Protein 5HY3 (pdb70)

Foldseek 3Di:
DKDKDDDDDACPVPRVVVLVVLCVLPWDKDWDDDDDDCAPTWMWIGDPVGKTWIWDSVIMIMMDDCQVVVSSVLVVLVVPDQVVCQVVVCVVNVDHDDSVVCVVVVCVLQVQCSPPDDVSLSSLLSVLCVVVVDPDDDFASVVSLVSLLVSLLVLLCVLVCVQDPDSPRDDDVQQWADDPPFIFGDPVCCVRQVDVNRVLNRVSVRLSVVVVCVPPPDDPPDDDPHHADDVSSVCNSSVSSCSSSVSVVVVD/DAKKKKKKAAPVRDIDIDIDGDDPVCVQVVQVVVCVVRQIWMFMDGPRHTDYIDGRD

Structure (mmCIF, N/CA/C/O backbone):
data_5HY3
#
_entry.id   5HY3
#
_cell.length_a   112.431
_cell.length_b   112.431
_cell.length_c   95.083
_cell.angle_alpha   90.00
_cell.angle_beta   90.00
_cell.angle_gamma   90.00
#
_symmetry.space_group_name_H-M   'P 41 21 2'
#
loop_
_entity.id
_entity.type
_entity.pdbx_description
1 polymer 'mRNA endoribonuclease LsoA'
2 polymer 'Antitoxin Dmd'
#
loop_
_atom_site.group_PDB
_atom_site.id
_atom_site.type_symbol
_atom_site.label_atom_id
_atom_site.label_alt_id
_atom_site.label_comp_id
_atom_site.label_asym_id
_atom_site.label_entity_id
_atom_site.label_seq_id
_atom_site.pdbx_PDB_ins_code
_atom_site.Cartn_x
_atom_site.Cartn_y
_atom_site.Cartn_z
_atom_site.occupancy
_atom_site.B_iso_or_equiv
_atom_site.auth_seq_id
_atom_site.auth_comp_id
_atom_site.auth_asym_id
_atom_site.auth_atom_id
_atom_site.pdbx_PDB_model_num
ATOM 1 N N . LYS A 1 90 ? 4.880 21.403 -19.209 1.00 94.90 90 LYS A N 1
ATOM 2 C CA . LYS A 1 90 ? 4.883 21.273 -17.761 1.00 97.36 90 LYS A CA 1
ATOM 3 C C . LYS A 1 90 ? 3.858 20.274 -17.300 1.00 98.56 90 LYS A C 1
ATOM 4 O O . LYS A 1 90 ? 2.841 20.090 -17.924 1.00 102.28 90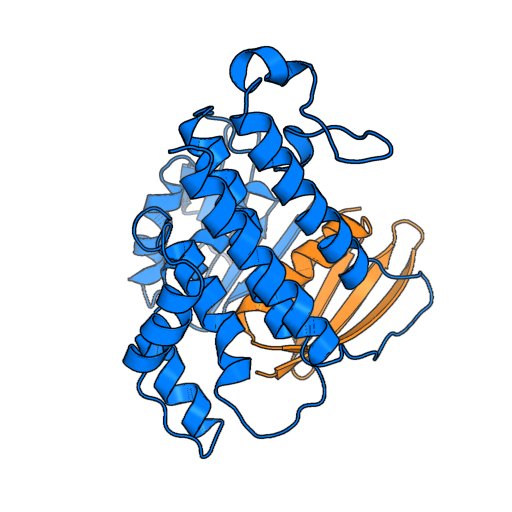 LYS A O 1
ATOM 10 N N . ASN A 1 91 ? 4.136 19.647 -16.174 1.00 92.07 91 ASN A N 1
ATOM 11 C CA . ASN A 1 91 ? 3.334 18.570 -15.658 1.00 88.05 91 ASN A CA 1
ATOM 12 C C . ASN A 1 91 ? 3.155 18.718 -14.170 1.00 87.20 91 ASN A C 1
ATOM 13 O O . ASN A 1 91 ? 3.842 19.488 -13.544 1.00 83.50 91 ASN A O 1
ATOM 18 N N . PHE A 1 92 ? 2.227 17.971 -13.599 1.00 80.77 92 PHE A N 1
ATOM 19 C CA . PHE A 1 92 ? 2.058 17.979 -12.172 1.00 73.21 92 PHE A CA 1
ATOM 20 C C . PHE A 1 92 ? 1.327 16.744 -11.691 1.00 74.32 92 PHE A C 1
ATOM 21 O O . PHE A 1 92 ? 0.718 16.059 -12.461 1.00 77.39 92 PHE A O 1
ATOM 29 N N . GLU A 1 93 ? 1.426 16.447 -10.416 1.00 74.73 93 GLU A N 1
ATOM 30 C CA . GLU A 1 93 ? 0.656 15.385 -9.834 1.00 76.77 93 GLU A CA 1
ATOM 31 C C . GLU A 1 93 ? 0.311 15.863 -8.475 1.00 77.06 93 GLU A C 1
ATOM 32 O O . GLU A 1 93 ? 1.144 16.420 -7.814 1.00 73.82 93 GLU A O 1
ATOM 38 N N . TYR A 1 94 ? -0.924 15.688 -8.068 1.00 82.93 94 TYR A N 1
ATOM 39 C CA . TYR A 1 94 ? -1.294 16.050 -6.736 1.00 85.36 94 TYR A CA 1
ATOM 40 C C . TYR A 1 94 ? -2.082 14.936 -6.114 1.00 87.96 94 TYR A C 1
ATOM 41 O O . TYR A 1 94 ? -3.078 14.541 -6.671 1.00 88.58 94 TYR A O 1
ATOM 50 N N . THR A 1 95 ? -1.663 14.419 -4.972 1.00 87.13 95 THR A N 1
ATOM 51 C CA . THR A 1 95 ? -2.391 13.307 -4.388 1.00 89.10 95 THR A CA 1
ATOM 52 C C . THR A 1 95 ? -3.128 13.741 -3.149 1.00 97.39 95 THR A C 1
ATOM 53 O O . THR A 1 95 ? -2.519 14.136 -2.174 1.00 102.22 95 THR A O 1
ATOM 57 N N . ILE A 1 96 ? -4.442 13.639 -3.190 1.00 101.03 96 ILE A N 1
ATOM 58 C CA . ILE A 1 96 ? -5.270 14.130 -2.121 1.00 101.03 96 ILE A CA 1
ATOM 59 C C . ILE A 1 96 ? -5.841 12.988 -1.337 1.00 101.03 96 ILE A C 1
ATOM 60 O O . ILE A 1 96 ? -6.487 12.104 -1.879 1.00 101.03 96 ILE A O 1
ATOM 65 N N . PRO A 1 97 ? -5.525 12.979 -0.058 1.00 109.48 97 PRO A N 1
ATOM 66 C CA . PRO A 1 97 ? -6.022 11.997 0.897 1.00 109.48 97 PRO A CA 1
ATOM 67 C C . PRO A 1 97 ? -7.465 12.260 1.222 1.00 109.48 97 PRO A C 1
ATOM 68 O O . PRO A 1 97 ? -7.860 13.409 1.235 1.00 109.48 97 PRO A O 1
ATOM 72 N N . LYS A 1 98 ? -8.279 11.250 1.461 1.00 115.72 98 LYS A N 1
ATOM 73 C CA . LYS A 1 98 ? -9.689 11.529 1.700 1.00 115.72 98 LYS A CA 1
ATOM 74 C C . LYS A 1 98 ? -10.302 12.143 0.453 1.00 115.72 98 LYS A C 1
ATOM 75 O O . LYS A 1 98 ? -9.904 11.785 -0.639 1.00 115.72 98 LYS A O 1
ATOM 81 N N . PHE A 1 99 ? -11.279 13.033 0.626 1.00 122.29 99 PHE A N 1
ATOM 82 C CA . PHE A 1 99 ? -11.905 13.830 -0.454 1.00 122.29 99 PHE A CA 1
ATOM 83 C C . PHE A 1 99 ? -13.254 13.367 -1.027 1.00 122.29 99 PHE A C 1
ATOM 84 O O . PHE A 1 99 ? -13.431 12.229 -1.446 1.00 122.29 99 PHE A O 1
ATOM 92 N N . SER A 1 100 ? -14.191 14.304 -1.070 1.00 126.48 100 SER A N 1
ATOM 93 C CA . SER A 1 100 ? -15.451 14.151 -1.772 1.00 126.48 100 SER A CA 1
ATOM 94 C C . SER A 1 100 ? -16.368 13.201 -1.093 1.00 126.48 100 SER A C 1
ATOM 95 O O . SER A 1 100 ? -17.494 13.527 -0.762 1.00 126.48 100 SER A O 1
ATOM 98 N N . ASP A 1 101 ? -15.903 11.965 -0.994 1.00 137.38 101 ASP A N 1
ATOM 99 C CA . ASP A 1 101 ? -16.729 10.857 -0.534 1.00 137.38 101 ASP A CA 1
ATOM 100 C C . ASP A 1 101 ? -17.907 10.844 -1.492 1.00 137.38 101 ASP A C 1
ATOM 101 O O . ASP A 1 101 ? -19.018 10.428 -1.169 1.00 137.38 101 ASP A O 1
ATOM 106 N N . ASP A 1 102 ? -17.584 11.326 -2.687 1.00 135.75 102 ASP A N 1
ATOM 107 C CA . ASP A 1 102 ? -18.506 11.665 -3.738 1.00 135.75 102 ASP A CA 1
ATOM 108 C C . ASP A 1 102 ? -18.947 13.102 -3.693 1.00 135.75 102 ASP A C 1
ATOM 109 O O . ASP A 1 102 ? -18.943 13.776 -4.716 1.00 135.75 102 ASP A O 1
ATOM 114 N N . ASP A 1 103 ? -19.369 13.575 -2.539 1.00 123.63 103 ASP A N 1
ATOM 115 C CA . ASP A 1 103 ? -20.066 14.832 -2.537 1.00 123.63 103 ASP A CA 1
ATOM 116 C C . ASP A 1 103 ? -19.122 15.868 -3.068 1.00 123.63 103 ASP A C 1
ATOM 117 O O . ASP A 1 103 ? -19.455 16.640 -3.949 1.00 123.63 103 ASP A O 1
ATOM 122 N N . ARG A 1 104 ? -17.926 15.883 -2.522 1.00 115.82 104 ARG A N 1
ATOM 123 C CA . ARG A 1 104 ? -16.976 16.878 -2.928 1.00 115.82 104 ARG A CA 1
ATOM 124 C C . ARG A 1 104 ? -16.605 16.726 -4.390 1.00 115.82 104 ARG A C 1
ATOM 125 O O . ARG A 1 104 ? -16.496 17.702 -5.113 1.00 115.82 104 ARG A O 1
ATOM 133 N N . ALA A 1 105 ? -16.418 15.493 -4.826 1.00 106.68 105 ALA A N 1
ATOM 134 C CA . ALA A 1 105 ? -15.977 15.261 -6.182 1.00 106.68 105 ALA A CA 1
ATOM 135 C C . ALA A 1 105 ? -16.945 15.748 -7.244 1.00 106.68 105 ALA A C 1
ATOM 136 O O . ALA A 1 105 ? -16.526 16.342 -8.225 1.00 106.68 105 ALA A O 1
ATOM 138 N N . ASN A 1 106 ? -18.175 15.283 -7.178 1.00 112.46 106 ASN A N 1
ATOM 139 C CA . ASN A 1 106 ? -19.164 15.728 -8.144 1.00 112.46 106 ASN A CA 1
ATOM 140 C C . ASN A 1 106 ? -19.390 17.204 -7.918 1.00 112.46 106 ASN A C 1
ATOM 141 O O . ASN A 1 106 ? -19.615 17.987 -8.831 1.00 112.46 106 ASN A O 1
ATOM 146 N N . LEU A 1 107 ? -19.253 17.547 -6.655 1.00 104.78 107 LEU A N 1
ATOM 147 C CA . LEU A 1 107 ? -19.405 18.888 -6.174 1.00 104.78 107 LEU A CA 1
ATOM 148 C C . LEU A 1 107 ? -18.359 19.691 -6.895 1.00 104.78 107 LEU A C 1
ATOM 149 O O . LEU A 1 107 ? -18.602 20.770 -7.402 1.00 104.78 107 LEU A O 1
ATOM 154 N N . PHE A 1 108 ? -17.173 19.130 -6.877 1.00 98.50 108 PHE A N 1
ATOM 155 C CA . PHE A 1 108 ? -15.991 19.749 -7.389 1.00 98.50 108 PHE A CA 1
ATOM 156 C C . PHE A 1 108 ? -16.148 19.978 -8.862 1.00 98.50 108 PHE A C 1
ATOM 157 O O . PHE A 1 108 ? -15.815 21.017 -9.390 1.00 98.50 108 PHE A O 1
ATOM 165 N N . GLU A 1 109 ? -16.662 18.981 -9.542 1.00 109.73 109 GLU A N 1
ATOM 166 C CA . GLU A 1 109 ? -16.668 18.986 -10.988 1.00 109.73 109 GLU A CA 1
ATOM 167 C C . GLU A 1 109 ? -17.442 20.129 -11.593 1.00 109.73 109 GLU A C 1
ATOM 168 O O . GLU A 1 109 ? -17.062 20.618 -12.639 1.00 109.73 109 GLU A O 1
ATOM 174 N N . PHE A 1 110 ? -18.497 20.608 -10.953 1.00 114.72 110 PHE A N 1
ATOM 175 C CA . PHE A 1 110 ? -19.312 21.598 -11.633 1.00 114.72 110 PHE A CA 1
ATOM 176 C C . PHE A 1 110 ? -18.430 22.767 -11.951 1.00 114.72 110 PHE A C 1
ATOM 177 O O . PHE A 1 110 ? -18.459 23.315 -13.050 1.00 114.72 110 PHE A O 1
ATOM 185 N N . LEU A 1 111 ? -17.679 23.184 -10.945 1.00 107.89 111 LEU A N 1
ATOM 186 C CA . LEU A 1 111 ? -16.997 24.451 -10.997 1.00 107.89 111 LEU A CA 1
ATOM 187 C C . LEU A 1 111 ? -16.094 24.359 -12.173 1.00 107.89 111 LEU A C 1
ATOM 188 O O . LEU A 1 111 ? -16.021 25.261 -12.984 1.00 107.89 111 LEU A O 1
ATOM 193 N N . SER A 1 112 ? -15.449 23.221 -12.280 1.00 108.99 112 SER A N 1
ATOM 194 C CA . SER A 1 112 ? -14.595 22.985 -13.406 1.00 108.99 112 SER A CA 1
ATOM 195 C C . SER A 1 112 ? -15.461 23.001 -14.647 1.00 108.99 112 SER A C 1
ATOM 196 O O . SER A 1 112 ? -14.962 23.130 -15.749 1.00 108.99 112 SER A O 1
ATOM 199 N N . GLU A 1 113 ? -16.757 22.966 -14.387 1.00 118.64 113 GLU A N 1
ATOM 200 C CA . GLU A 1 113 ? -17.721 22.844 -15.437 1.00 118.64 113 GLU A CA 1
ATOM 201 C C . GLU A 1 113 ? -17.470 24.061 -16.271 1.00 118.64 113 GLU A C 1
ATOM 202 O O . GLU A 1 113 ? -17.397 23.967 -17.480 1.00 118.64 113 GLU A O 1
ATOM 208 N N . GLU A 1 114 ? -17.321 25.201 -15.614 1.00 121.05 114 GLU A N 1
ATOM 209 C CA . GLU A 1 114 ? -17.031 26.418 -16.336 1.00 121.05 114 GLU A CA 1
ATOM 210 C C . GLU A 1 114 ? -15.529 26.694 -16.338 1.00 121.05 114 GLU A C 1
ATOM 211 O O . GLU A 1 114 ? -14.992 27.179 -15.356 1.00 121.05 114 GLU A O 1
ATOM 217 N N . GLY A 1 115 ? -14.872 26.410 -17.450 1.00 124.13 115 GLY A N 1
ATOM 218 C CA . GLY A 1 115 ? -15.450 25.552 -18.452 1.00 118.88 115 GLY A CA 1
ATOM 219 C C . GLY A 1 115 ? -14.440 24.575 -19.001 1.00 115.45 115 GLY A C 1
ATOM 220 O O . GLY A 1 115 ? -13.567 24.952 -19.765 1.00 113.72 115 GLY A O 1
ATOM 221 N N . ILE A 1 116 ? -14.533 23.325 -18.588 1.00 115.90 116 ILE A N 1
ATOM 222 C CA . ILE A 1 116 ? -13.686 22.307 -19.160 1.00 117.71 116 ILE A CA 1
ATOM 223 C C . ILE A 1 116 ? -14.487 21.050 -19.334 1.00 116.54 116 ILE A C 1
ATOM 224 O O . ILE A 1 116 ? -15.505 20.863 -18.709 1.00 113.46 116 ILE A O 1
ATOM 229 N N . THR A 1 117 ? -13.972 20.168 -20.164 1.00 105.38 117 THR A N 1
ATOM 230 C CA . THR A 1 117 ? -14.684 18.991 -20.568 1.00 110.76 117 THR A CA 1
ATOM 231 C C . THR A 1 117 ? -14.112 17.831 -19.814 1.00 101.16 117 THR A C 1
ATOM 232 O O . THR A 1 117 ? -12.917 17.629 -19.792 1.00 95.40 117 THR A O 1
ATOM 236 N N . ILE A 1 118 ? -14.985 17.082 -19.175 1.00 102.95 118 ILE A N 1
ATOM 237 C CA . ILE A 1 118 ? -14.592 15.945 -18.391 1.00 96.24 118 ILE A CA 1
ATOM 238 C C . ILE A 1 118 ? -15.312 14.758 -18.951 1.00 100.29 118 ILE A C 1
ATOM 239 O O . ILE A 1 118 ? -16.480 14.856 -19.252 1.00 109.68 118 ILE A O 1
ATOM 244 N N . THR A 1 119 ? -14.619 13.635 -19.086 1.00 107.25 119 THR A N 1
ATOM 245 C CA . THR A 1 119 ? -15.225 12.413 -19.589 1.00 107.19 119 THR A CA 1
ATOM 246 C C . THR A 1 119 ? -14.628 11.202 -18.905 1.00 106.54 119 THR A C 1
ATOM 247 O O . THR A 1 119 ? -13.469 11.210 -18.575 1.00 105.02 119 THR A O 1
ATOM 251 N N . GLU A 1 120 ? -15.412 10.160 -18.697 1.00 111.95 120 GLU A N 1
ATOM 252 C CA . GLU A 1 120 ? -14.892 8.970 -18.058 1.00 111.19 120 GLU A CA 1
ATOM 253 C C . GLU A 1 120 ? -13.945 8.319 -19.015 1.00 111.31 120 GLU A C 1
ATOM 254 O O . GLU A 1 120 ? -14.053 8.507 -20.201 1.00 117.73 120 GLU A O 1
ATOM 260 N N . ASP A 1 121 ? -13.024 7.535 -18.494 1.00 106.42 121 ASP A N 1
ATOM 261 C CA . ASP A 1 121 ? -12.063 6.840 -19.316 1.00 112.34 121 ASP A CA 1
ATOM 262 C C . ASP A 1 121 ? -11.881 5.453 -18.752 1.00 118.20 121 ASP A C 1
ATOM 263 O O . ASP A 1 121 ? -12.285 5.186 -17.634 1.00 120.61 121 ASP A O 1
ATOM 268 N N . ASN A 1 122 ? -11.286 4.576 -19.547 1.00 110.81 122 ASN A N 1
ATOM 269 C CA . ASN A 1 122 ? -11.153 3.182 -19.177 1.00 118.68 122 ASN A CA 1
ATOM 270 C C . ASN A 1 122 ? -10.256 3.021 -17.973 1.00 116.09 122 ASN A C 1
ATOM 271 O O . ASN A 1 122 ? -9.173 3.571 -17.924 1.00 111.31 122 ASN A O 1
ATOM 276 N N . ASN A 1 123 ? -10.719 2.295 -16.970 1.00 123.85 123 ASN A N 1
ATOM 277 C CA . ASN A 1 123 ? -9.927 2.075 -15.772 1.00 124.18 123 ASN A CA 1
ATOM 278 C C . ASN A 1 123 ? -9.308 0.724 -15.943 1.00 132.44 123 ASN A C 1
ATOM 279 O O . ASN A 1 123 ? -10.008 -0.246 -16.176 1.00 136.58 123 ASN A O 1
ATOM 284 N N . ASN A 1 124 ? -7.997 0.655 -15.806 1.00 130.61 124 ASN A N 1
ATOM 285 C CA . ASN A 1 124 ? -7.327 -0.615 -15.912 1.00 136.56 124 ASN A CA 1
ATOM 286 C C . ASN A 1 124 ? -7.160 -1.193 -14.519 1.00 137.33 124 ASN A C 1
ATOM 287 O O . ASN A 1 124 ? -8.142 -1.548 -13.880 1.00 141.54 124 ASN A O 1
ATOM 292 N N . ASP A 1 125 ? -5.927 -1.285 -14.057 1.00 137.10 125 ASP A N 1
ATOM 293 C CA . ASP A 1 125 ? -5.682 -1.948 -12.800 1.00 139.17 125 ASP A CA 1
ATOM 294 C C . ASP A 1 125 ? -6.473 -1.194 -11.737 1.00 136.18 125 ASP A C 1
ATOM 295 O O . ASP A 1 125 ? -6.584 0.025 -11.771 1.00 131.75 125 ASP A O 1
ATOM 300 N N . PRO A 1 126 ? -7.063 -1.924 -10.806 1.00 130.41 126 PRO A N 1
ATOM 301 C CA . PRO A 1 126 ? -8.289 -1.456 -10.197 1.00 126.86 126 PRO A CA 1
ATOM 302 C C . PRO A 1 126 ? -8.383 -1.456 -8.688 1.00 126.71 126 PRO A C 1
ATOM 303 O O . PRO A 1 126 ? -9.183 -2.152 -8.080 1.00 126.48 126 PRO A O 1
ATOM 307 N N . ASN A 1 127 ? -7.624 -0.554 -8.102 1.00 130.13 127 ASN A N 1
ATOM 308 C CA . ASN A 1 127 ? -7.972 0.041 -6.839 1.00 127.87 127 ASN A CA 1
ATOM 309 C C . ASN A 1 127 ? -8.766 1.318 -7.101 1.00 123.60 127 ASN A C 1
ATOM 310 O O . ASN A 1 127 ? -9.125 2.015 -6.161 1.00 123.72 127 ASN A O 1
ATOM 315 N N . CYS A 1 128 ? -9.014 1.597 -8.375 1.00 124.47 128 CYS A N 1
ATOM 316 C CA . CYS A 1 128 ? -9.610 2.849 -8.783 1.00 120.36 128 CYS A CA 1
ATOM 317 C C . CYS A 1 128 ? -11.001 2.668 -9.375 1.00 120.92 128 CYS A C 1
ATOM 318 O O . CYS A 1 128 ? -11.173 1.954 -10.344 1.00 123.71 128 CYS A O 1
ATOM 321 N N . LYS A 1 129 ? -11.991 3.305 -8.761 1.00 114.90 129 LYS A N 1
ATOM 322 C CA . LYS A 1 129 ? -13.359 3.268 -9.235 1.00 111.68 129 LYS A CA 1
ATOM 323 C C . LYS A 1 129 ? -13.508 3.925 -10.571 1.00 106.52 129 LYS A C 1
ATOM 324 O O . LYS A 1 129 ? -14.224 3.438 -11.426 1.00 110.18 129 LYS A O 1
ATOM 330 N N . HIS A 1 130 ? -12.877 5.070 -10.744 1.00 108.87 130 HIS A N 1
ATOM 331 C CA . HIS A 1 130 ? -13.053 5.801 -11.983 1.00 108.73 130 HIS A CA 1
ATOM 332 C C . HIS A 1 130 ? -11.807 6.487 -12.453 1.00 101.60 130 HIS A C 1
ATOM 333 O O . HIS A 1 130 ? -10.907 6.737 -11.692 1.00 98.89 130 HIS A O 1
ATOM 340 N N . GLN A 1 131 ? -11.772 6.761 -13.741 1.00 102.83 131 GLN A N 1
ATOM 341 C CA . GLN A 1 131 ? -10.680 7.460 -14.363 1.00 104.25 131 GLN A CA 1
ATOM 342 C C . GLN A 1 131 ? -11.325 8.470 -15.258 1.00 102.98 131 GLN A C 1
ATOM 343 O O . GLN A 1 131 ? -12.248 8.131 -15.969 1.00 105.29 131 GLN A O 1
ATOM 349 N N . TYR A 1 132 ? -10.856 9.705 -15.240 1.00 96.79 132 TYR A N 1
ATOM 350 C CA . TYR A 1 132 ? -11.490 10.742 -16.014 1.00 95.51 132 TYR A CA 1
ATOM 351 C C . TYR A 1 132 ? -10.465 11.490 -16.776 1.00 91.52 132 TYR A C 1
ATOM 352 O O . TYR A 1 132 ? -9.317 11.461 -16.430 1.00 86.25 132 TYR A O 1
ATOM 361 N N . ILE A 1 133 ? -10.896 12.174 -17.816 1.00 98.51 133 ILE A N 1
ATOM 362 C CA . ILE A 1 133 ? -10.015 13.019 -18.582 1.00 99.24 133 ILE A CA 1
ATOM 363 C C . ILE A 1 133 ? -10.595 14.409 -18.613 1.00 98.65 133 ILE A C 1
ATOM 364 O O . ILE A 1 133 ? -11.738 14.594 -18.950 1.00 95.21 133 ILE A O 1
ATOM 369 N N . MET A 1 134 ? -9.794 15.386 -18.246 1.00 99.52 134 MET A N 1
ATOM 370 C CA . MET A 1 134 ? -10.275 16.735 -18.109 1.00 102.67 134 MET A CA 1
ATOM 371 C C . MET A 1 134 ? -9.585 17.543 -19.173 1.00 102.33 134 MET A C 1
ATOM 372 O O . MET A 1 134 ? -8.384 17.477 -19.304 1.00 102.15 134 MET A O 1
ATOM 377 N N . THR A 1 135 ? -10.360 18.285 -19.948 1.00 102.17 135 THR A N 1
ATOM 378 C CA . THR A 1 135 ? -9.920 18.779 -21.227 1.00 109.78 135 THR A CA 1
ATOM 379 C C . THR A 1 135 ? -10.221 20.223 -21.467 1.00 117.59 135 THR A C 1
ATOM 380 O O . THR A 1 135 ? -11.021 20.829 -20.775 1.00 114.24 135 THR A O 1
ATOM 384 N N . THR A 1 136 ? -9.571 20.750 -22.481 1.00 111.46 136 THR A N 1
ATOM 385 C CA . THR A 1 136 ? -9.677 22.141 -22.782 1.00 116.73 136 THR A CA 1
ATOM 386 C C . THR A 1 136 ? -9.388 22.392 -24.223 1.00 122.52 136 THR A C 1
ATOM 387 O O . THR A 1 136 ? -8.880 21.548 -24.936 1.00 123.25 136 THR A O 1
ATOM 391 N N . SER A 1 137 ? -9.767 23.576 -24.643 1.00 130.56 137 SER A N 1
ATOM 392 C CA . SER A 1 137 ? -9.614 23.975 -26.004 1.00 134.68 137 SER A CA 1
ATOM 393 C C . SER A 1 137 ? -8.133 23.978 -26.299 1.00 136.60 137 SER A C 1
ATOM 394 O O . SER A 1 137 ? -7.692 23.540 -27.353 1.00 132.82 137 SER A O 1
ATOM 397 N N . ASN A 1 138 ? -7.350 24.456 -25.346 1.00 127.20 138 ASN A N 1
ATOM 398 C CA . ASN A 1 138 ? -5.918 24.565 -25.545 1.00 126.49 138 ASN A CA 1
ATOM 399 C C . ASN A 1 138 ? -5.259 23.228 -25.768 1.00 125.43 138 ASN A C 1
ATOM 400 O O . ASN A 1 138 ? -4.374 23.103 -26.598 1.00 127.99 138 ASN A O 1
ATOM 405 N N . GLY A 1 139 ? -5.685 22.232 -25.010 1.00 130.85 139 GLY A N 1
ATOM 406 C CA . GLY A 1 139 ? -5.081 20.922 -25.085 1.00 124.51 139 GLY A CA 1
ATOM 407 C C . GLY A 1 139 ? -4.624 20.412 -23.742 1.00 120.67 139 GLY A C 1
ATOM 408 O O . GLY A 1 139 ? -3.557 19.851 -23.640 1.00 125.62 139 GLY A O 1
ATOM 409 N N . ASP A 1 140 ? -5.422 20.623 -22.709 1.00 125.24 140 ASP A N 1
ATOM 410 C CA . ASP A 1 140 ? -5.144 20.079 -21.386 1.00 120.59 140 ASP A CA 1
ATOM 411 C C . ASP A 1 140 ? -5.551 18.643 -21.200 1.00 115.77 140 ASP A C 1
ATOM 412 O O . ASP A 1 140 ? -6.347 18.117 -21.947 1.00 118.63 140 ASP A O 1
ATOM 417 N N . ARG A 1 141 ? -4.977 18.010 -20.201 1.00 109.04 141 ARG A N 1
ATOM 418 C CA . ARG A 1 141 ? -5.315 16.653 -19.897 1.00 107.86 141 ARG A CA 1
ATOM 419 C C . ARG A 1 141 ? -5.188 16.481 -18.414 1.00 104.50 141 ARG A C 1
ATOM 420 O O . ARG A 1 141 ? -4.439 17.195 -17.793 1.00 103.78 141 ARG A O 1
ATOM 428 N N . VAL A 1 142 ? -5.866 15.489 -17.862 1.00 104.95 142 VAL A N 1
ATOM 429 C CA . VAL A 1 142 ? -5.750 15.222 -16.445 1.00 103.17 142 VAL A CA 1
ATOM 430 C C . VAL A 1 142 ? -6.144 13.813 -16.087 1.00 95.88 142 VAL A C 1
ATOM 431 O O . VAL A 1 142 ? -6.200 12.986 -16.958 1.00 102.38 142 VAL A O 1
ATOM 435 N N . ARG A 1 143 ? -6.420 13.547 -14.821 1.00 147.58 143 ARG A N 1
ATOM 436 C CA . ARG A 1 143 ? -6.596 12.172 -14.399 1.00 155.85 143 ARG A CA 1
ATOM 437 C C . ARG A 1 143 ? -7.417 11.918 -13.140 1.00 159.38 143 ARG A C 1
ATOM 438 O O . ARG A 1 143 ? -8.064 12.799 -12.638 1.00 153.07 143 ARG A O 1
ATOM 446 N N . ALA A 1 144 ? -7.329 10.704 -12.617 1.00 111.05 144 ALA A N 1
ATOM 447 C CA . ALA A 1 144 ? -8.037 10.325 -11.411 1.00 103.15 144 ALA A CA 1
ATOM 448 C C . ALA A 1 144 ? -7.620 8.922 -11.011 1.00 107.05 144 ALA A C 1
ATOM 449 O O . ALA A 1 144 ? -6.756 8.342 -11.653 1.00 101.55 144 ALA A O 1
ATOM 451 N N . LYS A 1 145 ? -8.111 8.387 -9.902 1.00 93.25 145 LYS A N 1
ATOM 452 C CA . LYS A 1 145 ? -9.080 9.005 -9.034 1.00 107.35 145 LYS A CA 1
ATOM 453 C C . LYS A 1 145 ? -9.056 8.198 -7.734 1.00 115.36 145 LYS A C 1
ATOM 454 O O . LYS A 1 145 ? -8.517 8.657 -6.739 1.00 110.99 145 LYS A O 1
ATOM 460 N N . ILE A 1 146 ? -9.610 6.992 -7.750 1.00 109.59 146 ILE A N 1
ATOM 461 C CA . ILE A 1 146 ? -9.469 6.044 -6.648 1.00 109.51 146 ILE A CA 1
ATOM 462 C C . ILE A 1 146 ? -10.474 6.220 -5.529 1.00 117.19 146 ILE A C 1
ATOM 463 O O . ILE A 1 146 ? -10.414 5.512 -4.527 1.00 121.84 146 ILE A O 1
ATOM 468 N N . SER A 1 151 ? -7.367 10.485 -1.287 1.00 99.39 151 SER A N 1
ATOM 469 C CA . SER A 1 151 ? -7.765 9.283 -1.997 1.00 109.08 151 SER A CA 1
ATOM 470 C C . SER A 1 151 ? -8.097 9.636 -3.423 1.00 108.84 151 SER A C 1
ATOM 471 O O . SER A 1 151 ? -9.030 9.097 -3.990 1.00 111.35 151 SER A O 1
ATOM 474 N N . ILE A 1 152 ? -7.380 10.597 -3.980 1.00 100.34 152 ILE A N 1
ATOM 475 C CA . ILE A 1 152 ? -7.572 10.949 -5.372 1.00 102.88 152 ILE A CA 1
ATOM 476 C C . ILE A 1 152 ? -6.305 11.531 -5.954 1.00 100.38 152 ILE A C 1
ATOM 477 O O . ILE A 1 152 ? -5.493 12.079 -5.241 1.00 98.88 152 ILE A O 1
ATOM 482 N N . GLN A 1 153 ? -6.122 11.388 -7.251 1.00 97.02 153 GLN A N 1
ATOM 483 C CA . GLN A 1 153 ? -4.903 11.845 -7.865 1.00 93.21 153 GLN A CA 1
ATOM 484 C C . GLN A 1 153 ? -5.155 12.490 -9.200 1.00 94.61 153 GLN A C 1
ATOM 485 O O . GLN A 1 153 ? -6.029 12.085 -9.940 1.00 92.27 153 GLN A O 1
ATOM 491 N N . PHE A 1 154 ? -4.357 13.497 -9.505 1.00 90.38 154 PHE A N 1
ATOM 492 C CA . PHE A 1 154 ? -4.423 14.165 -10.772 1.00 88.14 154 PHE A CA 1
ATOM 493 C C . PHE A 1 154 ? -3.031 14.140 -11.329 1.00 83.80 154 PHE A C 1
ATOM 494 O O . PHE A 1 154 ? -2.078 14.240 -10.598 1.00 84.91 154 PHE A O 1
ATOM 502 N N . GLN A 1 155 ? -2.905 13.990 -12.628 1.00 81.76 155 GLN A N 1
ATOM 503 C CA . GLN A 1 155 ? -1.657 14.247 -13.296 1.00 84.95 155 GLN A CA 1
ATOM 504 C C . GLN A 1 155 ? -2.108 14.995 -14.500 1.00 83.27 155 GLN A C 1
ATOM 505 O O . GLN A 1 155 ? -3.137 14.665 -15.028 1.00 83.85 155 GLN A O 1
ATOM 511 N N . GLY A 1 156 ? -1.402 16.030 -14.905 1.00 84.25 156 GLY A N 1
ATOM 512 C CA . GLY A 1 156 ? -1.917 16.850 -15.969 1.00 86.14 156 GLY A CA 1
ATOM 513 C C . GLY A 1 156 ? -0.873 17.530 -16.787 1.00 90.98 156 GLY A C 1
ATOM 514 O O . GLY A 1 156 ? 0.224 17.726 -16.336 1.00 91.47 156 GLY A O 1
ATOM 515 N N . LYS A 1 157 ? -1.213 17.801 -18.033 1.00 102.69 157 LYS A N 1
ATOM 516 C CA . LYS A 1 157 ? -0.317 18.443 -18.974 1.00 111.14 157 LYS A CA 1
ATOM 517 C C . LYS A 1 157 ? 0.019 19.868 -18.639 1.00 105.61 157 LYS A C 1
ATOM 518 O O . LYS A 1 157 ? 1.168 20.272 -18.725 1.00 113.73 157 LYS A O 1
ATOM 524 N N . TYR A 1 158 ? -0.991 20.646 -18.282 1.00 115.98 158 TYR A N 1
ATOM 525 C CA . TYR A 1 158 ? -0.794 22.072 -18.082 1.00 119.16 158 TYR A CA 1
ATOM 526 C C . TYR A 1 158 ? -1.241 22.481 -16.704 1.00 116.97 158 TYR A C 1
ATOM 527 O O . TYR A 1 158 ? -2.035 21.806 -16.079 1.00 112.02 158 TYR A O 1
ATOM 536 N N . LEU A 1 159 ? -0.722 23.600 -16.238 1.00 108.56 159 LEU A N 1
ATOM 537 C CA . LEU A 1 159 ? -1.019 24.082 -14.906 1.00 107.39 159 LEU A CA 1
ATOM 538 C C . LEU A 1 159 ? -2.465 24.501 -14.654 1.00 108.31 159 LEU A C 1
ATOM 539 O O . LEU A 1 159 ? -2.943 24.419 -13.522 1.00 108.78 159 LEU A O 1
ATOM 544 N N . GLN A 1 160 ? -3.173 24.910 -15.704 1.00 105.78 160 GLN A N 1
ATOM 545 C CA . GLN A 1 160 ? -4.413 25.668 -15.547 1.00 107.39 160 GLN A CA 1
ATOM 546 C C . GLN A 1 160 ? -5.503 24.960 -14.772 1.00 104.17 160 GLN A C 1
ATOM 547 O O . GLN A 1 160 ? -6.122 25.552 -13.909 1.00 99.29 160 GLN A O 1
ATOM 553 N N . ILE A 1 161 ? -5.718 23.692 -15.046 1.00 102.64 161 ILE A N 1
ATOM 554 C CA . ILE A 1 161 ? -6.650 22.952 -14.245 1.00 99.14 161 ILE A CA 1
ATOM 555 C C . ILE A 1 161 ? -6.124 22.972 -12.835 1.00 97.59 161 ILE A C 1
ATOM 556 O O . ILE A 1 161 ? -6.881 22.922 -11.885 1.00 95.20 161 ILE A O 1
ATOM 561 N N . ALA A 1 162 ? -4.819 23.111 -12.718 1.00 98.30 162 ALA A N 1
ATOM 562 C CA . ALA A 1 162 ? -4.189 23.004 -11.436 1.00 92.60 162 ALA A CA 1
ATOM 563 C C . ALA A 1 162 ? -4.735 24.075 -10.537 1.00 91.57 162 ALA A C 1
ATOM 564 O O . ALA A 1 162 ? -5.035 23.827 -9.387 1.00 89.13 162 ALA A O 1
ATOM 566 N N . SER A 1 163 ? -4.845 25.281 -11.063 1.00 93.69 163 SER A N 1
ATOM 567 C CA . SER A 1 163 ? -5.317 26.409 -10.284 1.00 93.52 163 SER A CA 1
ATOM 568 C C . SER A 1 163 ? -6.742 26.229 -9.829 1.00 88.31 163 SER A C 1
ATOM 569 O O . SER A 1 163 ? -7.100 26.579 -8.723 1.00 88.85 163 SER A O 1
ATOM 572 N N . LEU A 1 164 ? -7.567 25.761 -10.741 1.00 86.21 164 LEU A N 1
ATOM 573 C CA . LEU A 1 164 ? -8.967 25.642 -10.477 1.00 82.91 164 LEU A CA 1
ATOM 574 C C . LEU A 1 164 ? -9.183 24.653 -9.378 1.00 84.15 164 LEU A C 1
ATOM 575 O O . LEU A 1 164 ? -10.016 24.852 -8.510 1.00 80.46 164 LEU A O 1
ATOM 580 N N . ILE A 1 165 ? -8.437 23.574 -9.411 1.00 81.74 165 ILE A N 1
ATOM 581 C CA . ILE A 1 165 ? -8.609 22.582 -8.394 1.00 81.52 165 ILE A CA 1
ATOM 582 C C . ILE A 1 165 ? -8.247 23.199 -7.072 1.00 86.20 165 ILE A C 1
ATOM 583 O O . ILE A 1 165 ? -8.888 22.957 -6.074 1.00 85.22 165 ILE A O 1
ATOM 588 N N . ASN A 1 166 ? -7.206 24.008 -7.069 1.00 92.58 166 ASN A N 1
ATOM 589 C CA . ASN A 1 166 ? -6.801 24.684 -5.855 1.00 90.99 166 ASN A CA 1
ATOM 590 C C . ASN A 1 166 ? -7.780 25.683 -5.301 1.00 90.08 166 ASN A C 1
ATOM 591 O O . ASN A 1 166 ? -7.990 25.737 -4.104 1.00 90.60 166 ASN A O 1
ATOM 596 N N . ASP A 1 167 ? -8.377 26.484 -6.157 1.00 88.28 167 ASP A N 1
ATOM 597 C CA . ASP A 1 167 ? -9.269 27.496 -5.668 1.00 88.42 167 ASP A CA 1
ATOM 598 C C . ASP A 1 167 ? -10.388 26.806 -4.958 1.00 90.63 167 ASP A C 1
ATOM 599 O O . ASP A 1 167 ? -10.837 27.239 -3.912 1.00 91.23 167 ASP A O 1
ATOM 604 N N . PHE A 1 168 ? -10.826 25.702 -5.517 1.00 88.97 168 PHE A N 1
ATOM 605 C CA . PHE A 1 168 ? -11.953 25.029 -4.953 1.00 89.96 168 PHE A CA 1
ATOM 606 C C . PHE A 1 168 ? -11.621 24.596 -3.551 1.00 90.02 168 PHE A C 1
ATOM 607 O O . PHE A 1 168 ? -12.343 24.861 -2.613 1.00 92.34 168 PHE A O 1
ATOM 615 N N . MET A 1 169 ? -10.464 24.011 -3.373 1.00 90.64 169 MET A N 1
ATOM 616 C CA . MET A 1 169 ? -10.145 23.441 -2.099 1.00 89.67 169 MET A CA 1
ATOM 617 C C . MET A 1 169 ? -10.187 24.508 -1.050 1.00 93.80 169 MET A C 1
ATOM 618 O O . MET A 1 169 ? -10.498 24.226 0.088 1.00 96.37 169 MET A O 1
ATOM 623 N N . CYS A 1 170 ? -9.886 25.737 -1.438 1.00 98.28 170 CYS A N 1
ATOM 624 C CA . CYS A 1 170 ? -10.034 26.872 -0.540 1.00 98.67 170 CYS A CA 1
ATOM 625 C C . CYS A 1 170 ? -11.494 26.982 -0.240 1.00 99.09 170 CYS A C 1
ATOM 626 O O . CYS A 1 170 ? -11.887 27.322 0.856 1.00 101.87 170 CYS A O 1
ATOM 629 N N . SER A 1 171 ? -12.282 26.715 -1.267 1.00 96.02 171 SER A N 1
ATOM 630 C CA . SER A 1 171 ? -13.718 26.839 -1.221 1.00 94.88 171 SER A CA 1
ATOM 631 C C . SER A 1 171 ? -14.298 25.889 -0.207 1.00 96.68 171 SER A C 1
ATOM 632 O O . SER A 1 171 ? -15.215 26.221 0.507 1.00 98.90 171 SER A O 1
ATOM 635 N N . ILE A 1 172 ? -13.751 24.692 -0.146 1.00 97.83 172 ILE A N 1
ATOM 636 C CA . ILE A 1 172 ? -14.181 23.705 0.821 1.00 95.89 172 ILE A CA 1
ATOM 637 C C . ILE A 1 172 ? -13.955 24.295 2.179 1.00 101.23 172 ILE A C 1
ATOM 638 O O . ILE A 1 172 ? -14.655 23.995 3.122 1.00 104.67 172 ILE A O 1
ATOM 643 N N . LEU A 1 173 ? -13.022 25.220 2.174 1.00 108.28 173 LEU A N 1
ATOM 644 C CA . LEU A 1 173 ? -12.378 25.705 3.348 1.00 108.69 173 LEU A CA 1
ATOM 645 C C . LEU A 1 173 ? -13.473 26.213 4.259 1.00 111.93 173 LEU A C 1
ATOM 646 O O . LEU A 1 173 ? -14.349 26.953 3.848 1.00 109.43 173 LEU A O 1
ATOM 651 N N . ASN A 1 174 ? -13.458 25.763 5.501 1.00 117.88 174 ASN A N 1
ATOM 652 C CA . ASN A 1 174 ? -14.430 26.232 6.468 1.00 122.56 174 ASN A CA 1
ATOM 653 C C . ASN A 1 174 ? -13.742 26.807 7.686 1.00 122.01 174 ASN A C 1
ATOM 654 O O . ASN A 1 174 ? -12.947 26.143 8.326 1.00 119.49 174 ASN A O 1
ATOM 659 N N . MET A 1 175 ? -14.078 28.033 8.034 1.00 115.07 175 MET A N 1
ATOM 660 C CA . MET A 1 175 ? -13.433 28.680 9.157 1.00 112.72 175 MET A CA 1
ATOM 661 C C . MET A 1 175 ? -13.695 28.005 10.484 1.00 115.35 175 MET A C 1
ATOM 662 O O . MET A 1 175 ? -12.813 27.906 11.309 1.00 113.84 175 MET A O 1
ATOM 667 N N . LYS A 1 176 ? -14.944 27.664 10.731 1.00 119.34 176 LYS A N 1
ATOM 668 C CA . LYS A 1 176 ? -15.335 27.141 12.036 1.00 122.36 176 LYS A CA 1
ATOM 669 C C . LYS A 1 176 ? -14.518 25.904 12.294 1.00 126.93 176 LYS A C 1
ATOM 670 O O . LYS A 1 176 ? -14.083 25.604 13.394 1.00 132.94 176 LYS A O 1
ATOM 676 N N . GLU A 1 177 ? -14.301 25.284 11.172 1.00 127.52 177 GLU A N 1
ATOM 677 C CA . GLU A 1 177 ? -13.848 23.958 11.026 1.00 131.09 177 GLU A CA 1
ATOM 678 C C . GLU A 1 177 ? -12.474 23.859 11.654 1.00 135.23 177 GLU A C 1
ATOM 679 O O . GLU A 1 177 ? -12.193 22.940 12.395 1.00 139.54 177 GLU A O 1
ATOM 685 N N . ILE A 1 178 ? -11.615 24.825 11.371 1.00 133.35 178 ILE A N 1
ATOM 686 C CA . ILE A 1 178 ? -10.221 24.760 11.779 1.00 132.01 178 ILE A CA 1
ATOM 687 C C . ILE A 1 178 ? -10.145 24.717 13.272 1.00 132.46 178 ILE A C 1
ATOM 688 O O . ILE A 1 178 ? -9.317 24.028 13.849 1.00 134.38 178 ILE A O 1
ATOM 693 N N . VAL A 1 179 ? -11.057 25.434 13.887 1.00 136.69 179 VAL A N 1
ATOM 694 C CA . VAL A 1 179 ? -10.878 25.915 15.224 1.00 138.01 179 VAL A CA 1
ATOM 695 C C . VAL A 1 179 ? -10.665 24.766 16.165 1.00 140.71 179 VAL A C 1
ATOM 696 O O . VAL A 1 179 ? -9.824 24.843 17.039 1.00 138.75 179 VAL A O 1
ATOM 700 N N . GLU A 1 180 ? -11.412 23.696 15.965 1.00 141.50 180 GLU A N 1
ATOM 701 C CA . GLU A 1 180 ? -11.331 22.577 16.870 1.00 142.48 180 GLU A CA 1
ATOM 702 C C . GLU A 1 180 ? -9.906 22.072 16.811 1.00 141.17 180 GLU A C 1
ATOM 703 O O . GLU A 1 180 ? -9.337 21.673 17.822 1.00 140.90 180 GLU A O 1
ATOM 709 N N . GLN A 1 181 ? -9.350 22.084 15.610 1.00 138.14 181 GLN A N 1
ATOM 710 C CA . GLN A 1 181 ? -8.075 21.448 15.377 1.00 139.05 181 GLN A CA 1
ATOM 711 C C . GLN A 1 181 ? -6.970 22.092 16.185 1.00 138.25 181 GLN A C 1
ATOM 712 O O . GLN A 1 181 ? -6.116 21.396 16.734 1.00 137.41 181 GLN A O 1
ATOM 718 N N . LYS A 1 182 ? -6.937 23.414 16.219 1.00 145.88 182 LYS A N 1
ATOM 719 C CA . LYS A 1 182 ? -5.797 24.075 16.818 1.00 142.52 182 LYS A CA 1
ATOM 720 C C . LYS A 1 182 ? -5.653 23.765 18.291 1.00 144.60 182 LYS A C 1
ATOM 721 O O . LYS A 1 182 ? -4.562 23.438 18.780 1.00 143.07 182 LYS A O 1
ATOM 727 N N . ASN A 1 183 ? -6.764 23.895 18.999 1.00 142.02 183 ASN A N 1
ATOM 728 C CA . ASN A 1 183 ? -6.742 23.735 20.430 1.00 142.24 183 ASN A CA 1
ATOM 729 C C . ASN A 1 183 ? -6.250 22.345 20.648 1.00 144.49 183 ASN A C 1
ATOM 730 O O . ASN A 1 183 ? -5.413 22.112 21.500 1.00 148.19 183 ASN A O 1
ATOM 735 N N . LYS A 1 184 ? -6.790 21.442 19.845 1.00 143.82 184 LYS A N 1
ATOM 736 C CA . LYS A 1 184 ? -6.390 20.060 19.897 1.00 143.43 184 LYS A CA 1
ATOM 737 C C . LYS A 1 184 ? -4.919 20.097 19.591 1.00 145.78 184 LYS A C 1
ATOM 738 O O . LYS A 1 184 ? -4.137 19.368 20.182 1.00 148.24 184 LYS A O 1
ATOM 744 N N . GLU A 1 185 ? -4.556 20.962 18.665 1.00 129.75 185 GLU A N 1
ATOM 745 C CA . GLU A 1 185 ? -3.177 21.295 18.492 1.00 132.63 185 GLU A CA 1
ATOM 746 C C . GLU A 1 185 ? -2.701 22.019 19.721 1.00 131.55 185 GLU A C 1
ATOM 747 O O . GLU A 1 185 ? -1.574 21.849 20.142 1.00 131.32 185 GLU A O 1
ATOM 753 N N . PHE A 1 186 ? -3.553 22.838 20.293 1.00 140.94 186 PHE A N 1
ATOM 754 C CA . PHE A 1 186 ? -3.071 23.673 21.354 1.00 139.70 186 PHE A CA 1
ATOM 755 C C . PHE A 1 186 ? -3.989 23.750 22.531 1.00 139.26 186 PHE A C 1
ATOM 756 O O . PHE A 1 186 ? -5.180 23.496 22.427 1.00 143.05 186 PHE A O 1
ATOM 764 N N . ASN A 1 187 ? -3.421 24.146 23.653 1.00 149.76 187 ASN A N 1
ATOM 765 C CA . ASN A 1 187 ? -4.200 24.261 24.853 1.00 153.28 187 ASN A CA 1
ATOM 766 C C . ASN A 1 187 ? -5.255 25.284 24.584 1.00 154.26 187 ASN A C 1
ATOM 767 O O . ASN A 1 187 ? -6.401 25.134 24.978 1.00 153.22 187 ASN A O 1
ATOM 772 N N . VAL A 1 188 ? -4.869 26.301 23.836 1.00 153.12 188 VAL A N 1
ATOM 773 C CA . VAL A 1 188 ? -5.656 27.503 23.735 1.00 153.16 188 VAL A CA 1
ATOM 774 C C . VAL A 1 188 ? -7.040 27.217 23.206 1.00 152.34 188 VAL A C 1
ATOM 775 O O . VAL A 1 188 ? -7.216 26.414 22.306 1.00 148.97 188 VAL A O 1
ATOM 779 N N . ASP A 1 189 ? -8.016 27.934 23.754 1.00 146.60 189 ASP A N 1
ATOM 780 C CA . ASP A 1 189 ? -9.386 27.874 23.278 1.00 146.45 189 ASP A CA 1
ATOM 781 C C . ASP A 1 189 ? -9.775 29.191 22.627 1.00 145.45 189 ASP A C 1
ATOM 782 O O . ASP A 1 189 ? -9.561 30.255 23.193 1.00 145.85 189 ASP A O 1
ATOM 787 N N . ILE A 1 190 ? -10.331 29.122 21.426 1.00 143.34 190 ILE A N 1
ATOM 788 C CA . ILE A 1 190 ? -10.611 30.333 20.677 1.00 139.95 190 ILE A CA 1
ATOM 789 C C . ILE A 1 190 ? -12.062 30.506 20.305 1.00 135.04 190 ILE A C 1
ATOM 790 O O . ILE A 1 190 ? -12.665 29.635 19.703 1.00 134.70 190 ILE A O 1
ATOM 795 N N . LYS A 1 191 ? -12.584 31.691 20.552 1.00 131.10 191 LYS A N 1
ATOM 796 C CA . LYS A 1 191 ? -13.864 32.024 20.002 1.00 130.16 191 LYS A CA 1
ATOM 797 C C . LYS A 1 191 ? -13.558 32.482 18.597 1.00 128.20 191 LYS A C 1
ATOM 798 O O . LYS A 1 191 ? -12.885 33.481 18.385 1.00 124.86 191 LYS A O 1
ATOM 804 N N . LYS A 1 192 ? -14.039 31.732 17.629 1.00 129.98 192 LYS A N 1
ATOM 805 C CA . LYS A 1 192 ? -13.730 32.036 16.259 1.00 130.97 192 LYS A CA 1
ATOM 806 C C . LYS A 1 192 ? -14.272 33.410 15.990 1.00 125.48 192 LYS A C 1
ATOM 807 O O . LYS A 1 192 ? -13.668 34.202 15.297 1.00 118.52 192 LYS A O 1
ATOM 813 N N . GLU A 1 193 ? -15.421 33.685 16.571 1.00 124.22 193 GLU A N 1
ATOM 814 C CA . GLU A 1 193 ? -16.132 34.909 16.294 1.00 121.10 193 GLU A CA 1
ATOM 815 C C . GLU A 1 193 ? -15.317 36.080 16.771 1.00 119.83 193 GLU A C 1
ATOM 816 O O . GLU A 1 193 ? -15.606 37.216 16.446 1.00 118.52 193 GLU A O 1
ATOM 822 N N . THR A 1 194 ? -14.306 35.778 17.563 1.00 120.87 194 THR A N 1
ATOM 823 C CA . THR A 1 194 ? -13.363 36.764 18.029 1.00 117.99 194 THR A CA 1
ATOM 824 C C . THR A 1 194 ? -12.568 37.363 16.897 1.00 115.81 194 THR A C 1
ATOM 825 O O . THR A 1 194 ? -12.401 38.578 16.787 1.00 115.94 194 THR A O 1
ATOM 829 N N . ILE A 1 195 ? -12.073 36.512 16.016 1.00 118.84 195 ILE A N 1
ATOM 830 C CA . ILE A 1 195 ? -11.097 36.934 15.035 1.00 110.81 195 ILE A CA 1
ATOM 831 C C . ILE A 1 195 ? -11.648 38.013 14.150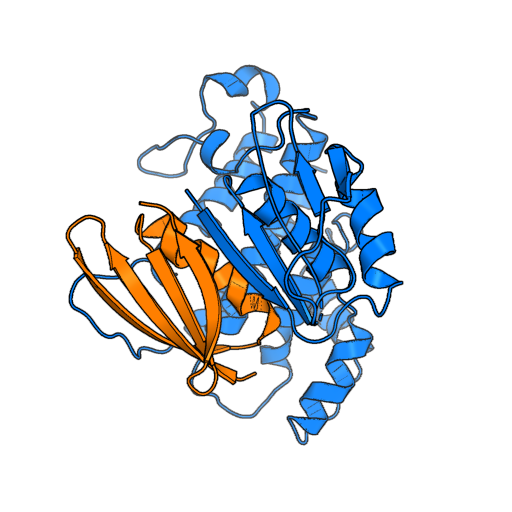 1.00 105.05 195 ILE A C 1
ATOM 832 O O . ILE A 1 195 ? -11.002 39.016 13.873 1.00 102.59 195 ILE A O 1
ATOM 837 N N . GLU A 1 196 ? -12.889 37.849 13.773 1.00 105.47 196 GLU A N 1
ATOM 838 C CA . GLU A 1 196 ? -13.466 38.749 12.813 1.00 101.90 196 GLU A CA 1
ATOM 839 C C . GLU A 1 196 ? -13.306 40.118 13.427 1.00 98.11 196 GLU A C 1
ATOM 840 O O . GLU A 1 196 ? -13.059 41.091 12.730 1.00 96.06 196 GLU A O 1
ATOM 846 N N . SER A 1 197 ? -13.339 40.148 14.741 1.00 103.04 197 SER A N 1
ATOM 847 C CA . SER A 1 197 ? -13.141 41.389 15.400 1.00 103.95 197 SER A CA 1
ATOM 848 C C . SER A 1 197 ? -11.766 41.790 14.994 1.00 100.69 197 SER A C 1
ATOM 849 O O . SER A 1 197 ? -11.524 42.922 14.591 1.00 98.51 197 SER A O 1
ATOM 852 N N . GLU A 1 198 ? -10.839 40.862 15.121 1.00 98.83 198 GLU A N 1
ATOM 853 C CA . GLU A 1 198 ? -9.500 41.162 14.696 1.00 99.67 198 GLU A CA 1
ATOM 854 C C . GLU A 1 198 ? -9.480 41.379 13.213 1.00 89.86 198 GLU A C 1
ATOM 855 O O . GLU A 1 198 ? -8.823 42.266 12.720 1.00 89.53 198 GLU A O 1
ATOM 861 N N . LEU A 1 199 ? -10.146 40.506 12.498 1.00 87.67 199 LEU A N 1
ATOM 862 C CA . LEU A 1 199 ? -10.164 40.613 11.064 1.00 82.96 199 LEU A CA 1
ATOM 863 C C . LEU A 1 199 ? -10.862 41.854 10.573 1.00 80.34 199 LEU A C 1
ATOM 864 O O . LEU A 1 199 ? -10.430 42.485 9.641 1.00 73.82 199 LEU A O 1
ATOM 869 N N . HIS A 1 200 ? -12.001 42.141 11.158 1.00 90.94 200 HIS A N 1
ATOM 870 C CA . HIS A 1 200 ? -12.760 43.300 10.774 1.00 87.64 200 HIS A CA 1
ATOM 871 C C . HIS A 1 200 ? -11.920 44.488 11.087 1.00 89.58 200 HIS A C 1
ATOM 872 O O . HIS A 1 200 ? -11.928 45.472 10.387 1.00 84.91 200 HIS A O 1
ATOM 879 N N . SER A 1 201 ? -11.207 44.382 12.187 1.00 89.75 201 SER A N 1
ATOM 880 C CA . SER A 1 201 ? -10.397 45.462 12.666 1.00 82.10 201 SER A CA 1
ATOM 881 C C . SER A 1 201 ? -9.358 45.726 1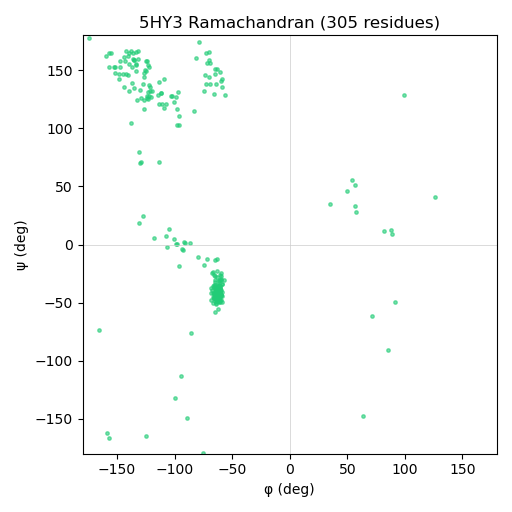1.634 1.00 78.73 201 SER A C 1
ATOM 882 O O . SER A 1 201 ? -8.992 46.849 11.400 1.00 80.03 201 SER A O 1
ATOM 885 N N . LYS A 1 202 ? -8.864 44.660 11.036 1.00 76.72 202 LYS A N 1
ATOM 886 C CA . LYS A 1 202 ? -7.865 44.723 9.984 1.00 72.31 202 LYS A CA 1
ATOM 887 C C . LYS A 1 202 ? -8.300 45.340 8.676 1.00 72.63 202 LYS A C 1
ATOM 888 O O . LYS A 1 202 ? -7.521 46.008 8.026 1.00 69.81 202 LYS A O 1
ATOM 894 N N . LEU A 1 203 ? -9.546 45.106 8.297 1.00 71.39 203 LEU A N 1
ATOM 895 C CA . LEU A 1 203 ? -10.077 45.598 7.041 1.00 70.92 203 LEU A CA 1
ATOM 896 C C . LEU A 1 203 ? -11.369 46.320 7.278 1.00 74.15 203 LEU A C 1
ATOM 897 O O . LEU A 1 203 ? -12.450 45.840 6.967 1.00 67.85 203 LEU A O 1
ATOM 902 N N . PRO A 1 204 ? -11.255 47.469 7.882 1.00 76.93 204 PRO A N 1
ATOM 903 C CA . PRO A 1 204 ? -12.413 48.186 8.358 1.00 75.27 204 PRO A CA 1
ATOM 904 C C . PRO A 1 204 ? -13.333 48.529 7.225 1.00 74.32 204 PRO A C 1
ATOM 905 O O . PRO A 1 204 ? -14.526 48.449 7.385 1.00 80.04 204 PRO A O 1
ATOM 909 N N . LYS A 1 205 ? -12.795 48.959 6.107 1.00 74.09 205 LYS A N 1
ATOM 910 C CA . LYS A 1 205 ? -13.642 49.342 5.004 1.00 74.94 205 LYS A CA 1
ATOM 911 C C . LYS A 1 205 ? -13.793 48.281 3.934 1.00 77.22 205 LYS A C 1
ATOM 912 O O . LYS A 1 205 ? -14.388 48.538 2.914 1.00 83.03 205 LYS A O 1
ATOM 918 N N . SER A 1 206 ? -13.159 47.139 4.104 1.00 77.67 206 SER A N 1
ATOM 919 C CA . SER A 1 206 ? -13.158 46.150 3.045 1.00 77.12 206 SER A CA 1
ATOM 920 C C . SER A 1 206 ? -13.804 44.843 3.415 1.00 80.92 206 SER A C 1
ATOM 921 O O . SER A 1 206 ? -13.729 43.890 2.668 1.00 77.91 206 SER A O 1
ATOM 924 N N . ILE A 1 207 ? -14.386 44.780 4.588 1.00 80.69 207 ILE A N 1
ATOM 925 C CA . ILE A 1 207 ? -14.750 43.499 5.113 1.00 81.37 207 ILE A CA 1
ATOM 926 C C . ILE A 1 207 ? -15.751 42.817 4.241 1.00 80.62 207 ILE A C 1
ATOM 927 O O . ILE A 1 207 ? -15.656 41.637 4.008 1.00 79.75 207 ILE A O 1
ATOM 932 N N . ASP A 1 208 ? -16.757 43.5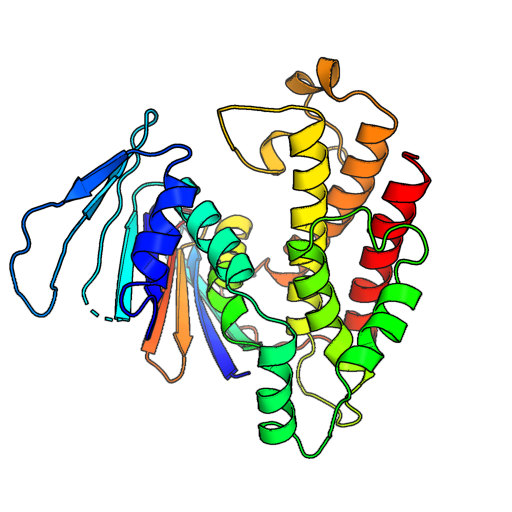40 3.807 1.00 83.52 208 ASP A N 1
ATOM 933 C CA . ASP A 1 208 ? -17.831 42.903 3.090 1.00 87.59 208 ASP A CA 1
ATOM 934 C C . ASP A 1 208 ? -17.718 43.075 1.611 1.00 84.75 208 ASP A C 1
ATOM 935 O O . ASP A 1 208 ? -18.591 42.673 0.886 1.00 87.57 208 ASP A O 1
ATOM 940 N N . LYS A 1 209 ? -16.639 43.670 1.153 1.00 78.12 209 LYS A N 1
ATOM 941 C CA . LYS A 1 209 ? -16.473 43.898 -0.267 1.00 75.12 209 LYS A CA 1
ATOM 942 C C . LYS A 1 209 ? -15.492 42.988 -0.966 1.00 73.23 209 LYS A C 1
ATOM 943 O O . LYS A 1 209 ? -15.111 43.251 -2.082 1.00 72.28 209 LYS A O 1
ATOM 949 N N . ILE A 1 210 ? -15.089 41.912 -0.320 1.00 70.77 210 ILE A N 1
ATOM 950 C CA . ILE A 1 210 ? -14.107 41.034 -0.907 1.00 71.07 210 ILE A CA 1
ATOM 951 C C . ILE A 1 210 ? -14.557 39.615 -0.775 1.00 74.30 210 ILE A C 1
ATOM 952 O O . ILE A 1 210 ? -15.268 39.290 0.144 1.00 77.76 210 ILE A O 1
ATOM 957 N N . HIS A 1 211 ? -14.094 38.757 -1.662 1.00 77.94 211 HIS A N 1
ATOM 958 C CA . HIS A 1 211 ? -14.611 37.416 -1.729 1.00 77.21 211 HIS A CA 1
ATOM 959 C C . HIS A 1 211 ? -14.314 36.679 -0.451 1.00 79.79 211 HIS A C 1
ATOM 960 O O . HIS A 1 211 ? -13.391 37.014 0.241 1.00 77.13 211 HIS A O 1
ATOM 967 N N . GLU A 1 212 ? -15.163 35.735 -0.104 1.00 82.72 212 GLU A N 1
ATOM 968 C CA . GLU A 1 212 ? -15.018 35.064 1.157 1.00 82.39 212 GLU A CA 1
ATOM 969 C C . GLU A 1 212 ? -13.749 34.304 1.146 1.00 76.90 212 GLU A C 1
ATOM 970 O O . GLU A 1 212 ? -13.172 34.053 2.175 1.00 77.46 212 GLU A O 1
ATOM 976 N N . ASP A 1 213 ? -13.327 33.915 -0.034 1.00 77.45 213 ASP A N 1
ATOM 977 C CA . ASP A 1 213 ? -12.211 33.024 -0.147 1.00 77.45 213 ASP A CA 1
ATOM 978 C C . ASP A 1 213 ? -11.028 33.704 0.434 1.00 69.83 213 ASP A C 1
ATOM 979 O O . ASP A 1 213 ? -10.228 33.102 1.099 1.00 68.07 213 ASP A O 1
ATOM 984 N N . ILE A 1 214 ? -10.908 34.980 0.146 1.00 70.63 214 ILE A N 1
ATOM 985 C CA . ILE A 1 214 ? -9.799 35.770 0.618 1.00 66.66 214 ILE A CA 1
ATOM 986 C C . ILE A 1 214 ? -9.793 35.867 2.110 1.00 64.17 214 ILE A C 1
ATOM 987 O O . ILE A 1 214 ? -8.765 35.785 2.734 1.00 60.34 214 ILE A O 1
ATOM 992 N N . LYS A 1 215 ? -10.956 36.076 2.666 1.00 66.12 215 LYS A N 1
ATOM 993 C CA . LYS A 1 215 ? -11.029 36.324 4.051 1.00 63.12 215 LYS A CA 1
ATOM 994 C C . LYS A 1 215 ? -10.481 35.121 4.714 1.00 59.28 215 LYS A C 1
ATOM 995 O O . LYS A 1 215 ? -9.778 35.222 5.691 1.00 59.23 215 LYS A O 1
ATOM 1001 N N . LYS A 1 216 ? -10.819 33.976 4.179 1.00 59.68 216 LYS A N 1
ATOM 1002 C CA . LYS A 1 216 ? -10.488 32.765 4.852 1.00 63.18 216 LYS A CA 1
ATOM 1003 C C . LYS A 1 216 ? -9.010 32.663 4.952 1.00 55.57 216 LYS A C 1
ATOM 1004 O O . LYS A 1 216 ? -8.501 32.255 5.974 1.00 63.03 216 LYS A O 1
ATOM 1010 N N . GLN A 1 217 ? -8.308 33.011 3.893 1.00 55.69 217 GLN A N 1
ATOM 1011 C CA . GLN A 1 217 ? -6.874 32.940 3.958 1.00 58.05 217 GLN A CA 1
ATOM 1012 C C . GLN A 1 217 ? -6.337 33.920 4.977 1.00 60.96 217 GLN A C 1
ATOM 1013 O O . GLN A 1 217 ? -5.489 33.576 5.756 1.00 60.53 217 GLN A O 1
ATOM 1019 N N . LEU A 1 218 ? -6.839 35.144 4.979 1.00 60.75 218 LEU A N 1
ATOM 1020 C CA . LEU A 1 218 ? -6.361 36.160 5.909 1.00 57.91 218 LEU A CA 1
ATOM 1021 C C . LEU A 1 218 ? -6.630 35.794 7.326 1.00 64.86 218 LEU A C 1
ATOM 1022 O O . LEU A 1 218 ? -5.815 36.004 8.194 1.00 61.86 218 LEU A O 1
ATOM 1027 N N . SER A 1 219 ? -7.795 35.242 7.556 1.00 68.51 219 SER A N 1
ATOM 1028 C CA . SER A 1 219 ? -8.170 34.848 8.876 1.00 71.07 219 SER A CA 1
ATOM 1029 C C . SER A 1 219 ? -7.213 33.800 9.331 1.00 70.29 219 SER A C 1
ATOM 1030 O O . SER A 1 219 ? -6.860 33.748 10.480 1.00 74.35 219 SER A O 1
ATOM 1033 N N . CYS A 1 220 ? -6.798 32.949 8.426 1.00 65.09 220 CYS A N 1
ATOM 1034 C CA . CYS A 1 220 ? -5.873 31.904 8.787 1.00 75.79 220 CYS A CA 1
ATOM 1035 C C . CYS A 1 220 ? -4.555 32.489 9.239 1.00 74.56 220 CYS A C 1
ATOM 1036 O O . CYS A 1 220 ? -3.932 31.987 10.141 1.00 74.79 220 CYS A O 1
ATOM 1039 N N . SER A 1 221 ? -4.117 33.539 8.577 1.00 74.05 221 SER A N 1
ATOM 1040 C CA . SER A 1 221 ? -2.856 34.175 8.894 1.00 69.38 221 SER A CA 1
ATOM 1041 C C . SER A 1 221 ? -2.888 34.842 10.234 1.00 69.32 221 SER A C 1
ATOM 1042 O O . SER A 1 221 ? -1.873 35.055 10.845 1.00 76.75 221 SER A O 1
ATOM 1045 N N . LEU A 1 222 ? -4.066 35.199 10.689 1.00 75.22 222 LEU A N 1
ATOM 1046 C CA . LEU A 1 222 ? -4.179 35.974 11.905 1.00 83.86 222 LEU A CA 1
ATOM 1047 C C . LEU A 1 222 ? -4.199 35.087 13.110 1.00 89.63 222 LEU A C 1
ATOM 1048 O O . LEU A 1 222 ? -4.290 35.547 14.227 1.00 94.37 222 LEU A O 1
ATOM 1053 N N . ILE A 1 223 ? -4.083 33.805 12.882 1.00 85.61 223 ILE A N 1
ATOM 1054 C CA . ILE A 1 223 ? -4.103 32.878 13.979 1.00 88.98 223 ILE A CA 1
ATOM 1055 C C . ILE A 1 223 ? -2.941 33.224 14.868 1.00 98.30 223 ILE A C 1
ATOM 1056 O O . ILE A 1 223 ? -2.994 33.075 16.073 1.00 104.86 223 ILE A O 1
ATOM 1061 N N . MET A 1 224 ? -1.903 33.744 14.254 1.00 98.49 224 MET A N 1
ATOM 1062 C CA . MET A 1 224 ? -0.644 33.929 14.922 1.00 100.93 224 MET A CA 1
ATOM 1063 C C . MET A 1 224 ? -0.813 34.873 16.094 1.00 104.62 224 MET A C 1
ATOM 1064 O O . MET A 1 224 ? -0.212 34.691 17.133 1.00 107.63 224 MET A O 1
ATOM 1069 N N . LYS A 1 225 ? -1.629 35.894 15.926 1.00 104.46 225 LYS A N 1
ATOM 1070 C CA . LYS A 1 225 ? -1.817 36.859 16.991 1.00 111.15 225 LYS A CA 1
ATOM 1071 C C . LYS A 1 225 ? -2.458 36.229 18.223 1.00 116.50 225 LYS A C 1
ATOM 1072 O O . LYS A 1 225 ? -2.116 36.568 19.348 1.00 121.48 225 LYS A O 1
ATOM 1078 N N . LYS A 1 226 ? -3.376 35.299 17.998 1.00 119.20 226 LYS A N 1
ATOM 1079 C CA . LYS A 1 226 ? -4.047 34.561 19.070 1.00 119.06 226 LYS A CA 1
ATOM 1080 C C . LYS A 1 226 ? -3.169 33.650 19.920 1.00 121.44 226 LYS A C 1
ATOM 1081 O O . LYS A 1 226 ? -3.417 33.490 21.104 1.00 125.45 226 LYS A O 1
ATOM 1087 N N . ILE A 1 227 ? -2.110 33.090 19.351 1.00 114.36 227 ILE A N 1
ATOM 1088 C CA . ILE A 1 227 ? -1.321 32.097 20.079 1.00 122.13 227 ILE A CA 1
ATOM 1089 C C . ILE A 1 227 ? -0.062 32.656 20.738 1.00 127.59 227 ILE A C 1
ATOM 1090 O O . ILE A 1 227 ? 0.823 33.173 20.076 1.00 126.20 227 ILE A O 1
ATOM 1095 N N . ASP A 1 228 ? -0.047 32.584 22.062 1.00 131.08 228 ASP A N 1
ATOM 1096 C CA . ASP A 1 228 ? 1.077 33.038 22.869 1.00 136.30 228 ASP A CA 1
ATOM 1097 C C . ASP A 1 228 ? 2.356 32.235 22.662 1.00 133.74 228 ASP A C 1
ATOM 1098 O O . ASP A 1 228 ? 3.445 32.785 22.693 1.00 136.09 228 ASP A O 1
ATOM 1103 N N . VAL A 1 229 ? 2.240 30.941 22.419 1.00 126.77 229 VAL A N 1
ATOM 1104 C CA . VAL A 1 229 ? 3.429 30.115 22.395 1.00 123.33 229 VAL A CA 1
ATOM 1105 C C . VAL A 1 229 ? 4.354 30.649 21.342 1.00 115.15 229 VAL A C 1
ATOM 1106 O O . VAL A 1 229 ? 3.915 30.945 20.258 1.00 115.83 229 VAL A O 1
ATOM 1110 N N . GLU A 1 230 ? 5.637 30.759 21.641 1.00 115.32 230 GLU A N 1
ATOM 1111 C CA . GLU A 1 230 ? 6.597 31.150 20.618 1.00 113.10 230 GLU A CA 1
ATOM 1112 C C . GLU A 1 230 ? 6.778 30.001 19.637 1.00 107.91 230 GLU A C 1
ATOM 1113 O O . GLU A 1 230 ? 6.528 28.864 19.980 1.00 110.73 230 GLU A O 1
ATOM 1119 N N . MET A 1 231 ? 7.197 30.282 18.410 1.00 104.22 231 MET A N 1
ATOM 1120 C CA . MET A 1 231 ? 7.317 29.225 17.409 1.00 100.56 231 MET A CA 1
ATOM 1121 C C . MET A 1 231 ? 8.524 29.292 16.501 1.00 96.36 231 MET A C 1
ATOM 1122 O O . MET A 1 231 ? 9.097 30.341 16.289 1.00 99.63 231 MET A O 1
ATOM 1127 N N . GLU A 1 232 ? 8.905 28.143 15.975 1.00 94.41 232 GLU A N 1
ATOM 1128 C CA . GLU A 1 232 ? 10.098 28.022 15.167 1.00 89.88 232 GLU A CA 1
ATOM 1129 C C . GLU A 1 232 ? 10.047 28.772 13.860 1.00 81.64 232 GLU A C 1
ATOM 1130 O O . GLU A 1 232 ? 11.034 29.315 13.410 1.00 74.97 232 GLU A O 1
ATOM 1136 N N . ASP A 1 233 ? 8.913 28.693 13.201 1.00 113.13 233 ASP A N 1
ATOM 1137 C CA . ASP A 1 233 ? 8.781 29.225 11.874 1.00 105.48 233 ASP A CA 1
ATOM 1138 C C . ASP A 1 233 ? 7.442 29.895 11.753 1.00 107.39 233 ASP A C 1
ATOM 1139 O O . ASP A 1 233 ? 6.437 29.324 12.137 1.00 110.33 233 ASP A O 1
ATOM 1144 N N . TYR A 1 234 ? 7.415 31.103 11.217 1.00 68.16 234 TYR A N 1
ATOM 1145 C CA . TYR A 1 234 ? 6.165 31.770 10.963 1.00 67.11 234 TYR A CA 1
ATOM 1146 C C . TYR A 1 234 ? 5.805 31.849 9.509 1.00 61.01 234 TYR A C 1
ATOM 1147 O O . TYR A 1 234 ? 4.828 32.451 9.175 1.00 68.21 234 TYR A O 1
ATOM 1156 N N . SER A 1 235 ? 6.556 31.189 8.656 1.00 58.77 235 SER A N 1
ATOM 1157 C CA . SER A 1 235 ? 6.444 31.398 7.237 1.00 58.49 235 SER A CA 1
ATOM 1158 C C . SER A 1 235 ? 5.067 31.074 6.794 1.00 60.74 235 SER A C 1
ATOM 1159 O O . SER A 1 235 ? 4.568 31.661 5.856 1.00 61.52 235 SER A O 1
ATOM 1162 N N . THR A 1 236 ? 4.442 30.148 7.470 1.00 61.10 236 THR A N 1
ATOM 1163 C CA . THR A 1 236 ? 3.174 29.701 7.010 1.00 58.37 236 THR A CA 1
ATOM 1164 C C . THR A 1 236 ? 2.231 30.860 7.021 1.00 61.51 236 THR A C 1
ATOM 1165 O O . THR A 1 236 ? 1.385 30.978 6.175 1.00 63.39 236 THR A O 1
ATOM 1169 N N . TYR A 1 237 ? 2.380 31.729 7.986 1.00 58.51 237 TYR A N 1
ATOM 1170 C CA . TYR A 1 237 ? 1.499 32.860 8.095 1.00 60.70 237 TYR A CA 1
ATOM 1171 C C . TYR A 1 237 ? 1.600 33.789 6.936 1.00 56.32 237 TYR A C 1
ATOM 1172 O O . TYR A 1 237 ? 0.630 34.337 6.520 1.00 54.86 237 TYR A O 1
ATOM 1181 N N . CYS A 1 238 ? 2.789 33.953 6.415 1.00 53.04 238 CYS A N 1
ATOM 1182 C CA . CYS A 1 238 ? 2.987 34.724 5.229 1.00 51.37 238 CYS A CA 1
ATOM 1183 C C . CYS A 1 238 ? 2.303 34.095 4.083 1.00 50.49 238 CYS A C 1
ATOM 1184 O O . CYS A 1 238 ? 1.790 34.766 3.223 1.00 46.62 238 CYS A O 1
ATOM 1187 N N . PHE A 1 239 ? 2.338 32.790 4.050 1.00 57.83 239 PHE A N 1
ATOM 1188 C CA . PHE A 1 239 ? 1.839 32.098 2.908 1.00 57.26 239 PHE A CA 1
ATOM 1189 C C . PHE A 1 239 ? 0.381 32.396 2.766 1.00 58.16 239 PHE A C 1
ATOM 1190 O O . PHE A 1 239 ? -0.104 32.616 1.681 1.00 55.94 239 PHE A O 1
ATOM 1198 N N . SER A 1 240 ? -0.325 32.407 3.872 1.00 54.55 240 SER A N 1
ATOM 1199 C CA . SER A 1 240 ? -1.713 32.745 3.829 1.00 57.64 240 SER A CA 1
ATOM 1200 C C . SER A 1 240 ? -1.855 34.154 3.348 1.00 58.68 240 SER A C 1
ATOM 1201 O O . SER A 1 240 ? -2.699 34.445 2.534 1.00 54.60 240 SER A O 1
ATOM 1204 N N . ALA A 1 241 ? -1.012 35.031 3.839 1.00 57.94 241 ALA A N 1
ATOM 1205 C CA . ALA A 1 241 ? -1.171 36.407 3.500 1.00 49.71 241 ALA A CA 1
ATOM 1206 C C . ALA A 1 241 ? -1.025 36.520 2.037 1.00 47.92 241 ALA A C 1
ATOM 1207 O O . ALA A 1 241 ? -1.791 37.176 1.394 1.00 48.78 241 ALA A O 1
ATOM 1209 N N . LEU A 1 242 ? 0.004 35.908 1.515 1.00 52.30 242 LEU A N 1
ATOM 1210 C CA . LEU A 1 242 ? 0.322 36.063 0.133 1.00 53.91 242 LEU A CA 1
ATOM 1211 C C . LEU A 1 242 ? -0.801 35.534 -0.685 1.00 56.85 242 LEU A C 1
ATOM 1212 O O . LEU A 1 242 ? -1.107 36.059 -1.728 1.00 54.47 242 LEU A O 1
ATOM 1217 N N . ARG A 1 243 ? -1.408 34.467 -0.223 1.00 56.66 243 ARG A N 1
ATOM 1218 C CA . ARG A 1 243 ? -2.478 33.869 -0.970 1.00 56.14 243 ARG A CA 1
ATOM 1219 C C . ARG A 1 243 ? -3.615 34.833 -1.073 1.00 53.22 243 ARG A C 1
ATOM 1220 O O . ARG A 1 243 ? -4.203 34.992 -2.120 1.00 50.41 243 ARG A O 1
ATOM 1228 N N . ALA A 1 244 ? -3.919 35.505 0.016 1.00 59.93 244 ALA A N 1
ATOM 1229 C CA . ALA A 1 244 ? -5.040 36.404 -0.005 1.00 58.36 244 ALA A CA 1
ATOM 1230 C C . ALA A 1 244 ? -4.829 37.482 -1.017 1.00 52.84 244 ALA A C 1
ATOM 1231 O O . ALA A 1 244 ? -5.679 37.740 -1.832 1.00 56.37 244 ALA A O 1
ATOM 1233 N N . ILE A 1 245 ? -3.681 38.102 -0.981 1.00 49.42 245 ILE A N 1
ATOM 1234 C CA . ILE A 1 245 ? -3.453 39.203 -1.857 1.00 50.84 245 ILE A CA 1
ATOM 1235 C C . ILE A 1 245 ? -3.540 38.725 -3.267 1.00 51.49 245 ILE A C 1
ATOM 1236 O O . ILE A 1 245 ? -4.031 39.418 -4.125 1.00 54.90 245 ILE A O 1
ATOM 1241 N N . GLU A 1 246 ? -3.084 37.520 -3.504 1.00 53.08 246 GLU A N 1
ATOM 1242 C CA . GLU A 1 246 ? -3.081 37.000 -4.838 1.00 49.53 246 GLU A CA 1
ATOM 1243 C C . GLU A 1 246 ? -4.495 36.933 -5.307 1.00 52.82 246 GLU A C 1
ATOM 1244 O O . GLU A 1 246 ? -4.801 37.297 -6.403 1.00 52.65 246 GLU A O 1
ATOM 1250 N N . GLY A 1 247 ? -5.373 36.444 -4.467 1.00 49.35 247 GLY A N 1
ATOM 1251 C CA . GLY A 1 247 ? -6.762 36.350 -4.834 1.00 56.00 247 GLY A CA 1
ATOM 1252 C C . GLY A 1 247 ? -7.340 37.712 -5.081 1.00 57.64 247 GLY A C 1
ATOM 1253 O O . GLY A 1 247 ? -8.151 37.910 -5.964 1.00 58.85 247 GLY A O 1
ATOM 1254 N N . PHE A 1 248 ? -6.912 38.664 -4.281 1.00 55.21 248 PHE A N 1
ATOM 1255 C CA . PHE A 1 248 ? -7.460 39.984 -4.344 1.00 48.95 248 PHE A CA 1
ATOM 1256 C C . PHE A 1 248 ? -7.172 40.503 -5.702 1.00 50.08 248 PHE A C 1
ATOM 1257 O O . PHE A 1 248 ? -7.993 41.161 -6.279 1.00 55.47 248 PHE A O 1
ATOM 1265 N N . ILE A 1 249 ? -6.015 40.193 -6.228 1.00 51.83 249 ILE A N 1
ATOM 1266 C CA . ILE A 1 249 ? -5.686 40.692 -7.529 1.00 53.84 249 ILE A CA 1
ATOM 1267 C C . ILE A 1 249 ? -6.619 40.144 -8.579 1.00 54.90 249 ILE A C 1
ATOM 1268 O O . ILE A 1 249 ? -7.019 40.842 -9.483 1.00 51.92 249 ILE A O 1
ATOM 1273 N N . TYR A 1 250 ? -6.958 38.883 -8.468 1.00 55.17 250 TYR A N 1
ATOM 1274 C CA . TYR A 1 250 ? -7.856 38.299 -9.421 1.00 54.83 250 TYR A CA 1
ATOM 1275 C C . TYR A 1 250 ? -9.188 38.967 -9.331 1.00 59.40 250 TYR A C 1
ATOM 1276 O O . TYR A 1 250 ? -9.800 39.260 -10.331 1.00 60.24 250 TYR A O 1
ATOM 1285 N N . GLN A 1 251 ? -9.627 39.240 -8.123 1.00 56.12 251 GLN A N 1
ATOM 1286 C CA . GLN A 1 251 ? -10.967 39.693 -7.940 1.00 54.70 251 GLN A CA 1
ATOM 1287 C C . GLN A 1 251 ? -11.095 40.951 -8.738 1.00 58.63 251 GLN A C 1
ATOM 1288 O O . GLN A 1 251 ? -12.090 41.160 -9.376 1.00 63.03 251 GLN A O 1
ATOM 1294 N N . ILE A 1 252 ? -10.113 41.819 -8.653 1.00 57.07 252 ILE A N 1
ATOM 1295 C CA . ILE A 1 252 ? -10.127 43.009 -9.454 1.00 56.41 252 ILE A CA 1
ATOM 1296 C C . ILE A 1 252 ? -10.005 42.654 -10.895 1.00 63.52 252 ILE A C 1
ATOM 1297 O O . ILE A 1 252 ? -10.666 43.224 -11.728 1.00 70.32 252 ILE A O 1
ATOM 1302 N N . LEU A 1 253 ? -9.086 41.767 -11.193 1.00 62.76 253 LEU A N 1
ATOM 1303 C CA . LEU A 1 253 ? -8.805 41.495 -12.567 1.00 65.97 253 LEU A CA 1
ATOM 1304 C C . LEU A 1 253 ? -10.055 40.943 -13.132 1.00 72.86 253 LEU A C 1
ATOM 1305 O O . LEU A 1 253 ? -10.447 41.281 -14.222 1.00 78.26 253 LEU A O 1
ATOM 1310 N N . ASN A 1 254 ? -10.681 40.071 -12.375 1.00 69.48 254 ASN A N 1
ATOM 1311 C CA . ASN A 1 254 ? -11.812 39.355 -12.885 1.00 73.65 254 ASN A CA 1
ATOM 1312 C C . ASN A 1 254 ? -12.910 40.300 -13.244 1.00 74.60 254 ASN A C 1
ATOM 1313 O O . ASN A 1 254 ? -13.529 40.128 -14.256 1.00 84.78 254 ASN A O 1
ATOM 1318 N N . ASP A 1 255 ? -13.216 41.243 -12.379 1.00 73.73 255 ASP A N 1
ATOM 1319 C CA . ASP A 1 255 ? -14.256 42.190 -12.687 1.00 76.96 255 ASP A CA 1
ATOM 1320 C C . ASP A 1 255 ? -13.896 43.098 -13.834 1.00 84.41 255 ASP A C 1
ATOM 1321 O O . ASP A 1 255 ? -14.670 43.286 -14.745 1.00 87.52 255 ASP A O 1
ATOM 1326 N N . VAL A 1 256 ? -12.723 43.698 -13.763 1.00 80.91 256 VAL A N 1
ATOM 1327 C CA . VAL A 1 256 ? -12.298 44.649 -14.773 1.00 79.82 256 VAL A CA 1
ATOM 1328 C C . VAL A 1 256 ? -12.134 44.070 -16.160 1.00 88.52 256 VAL A C 1
ATOM 1329 O O . VAL A 1 256 ? -12.519 44.695 -17.119 1.00 93.63 256 VAL A O 1
ATOM 1333 N N . CYS A 1 257 ? -11.545 42.895 -16.281 1.00 93.99 257 CYS A N 1
ATOM 1334 C CA . CYS A 1 257 ? -11.557 42.220 -17.554 1.00 86.10 257 CYS A CA 1
ATOM 1335 C C . CYS A 1 257 ? -12.093 40.830 -17.356 1.00 92.04 257 CYS A C 1
ATOM 1336 O O . CYS A 1 257 ? -11.522 40.065 -16.611 1.00 100.60 257 CYS A O 1
ATOM 1339 N N . ASN A 1 258 ? -13.223 40.515 -17.968 1.00 113.26 258 ASN A N 1
ATOM 1340 C CA . ASN A 1 258 ? -13.756 39.178 -17.831 1.00 113.26 258 ASN A CA 1
ATOM 1341 C C . ASN A 1 258 ? -13.379 38.343 -19.037 1.00 113.26 258 ASN A C 1
ATOM 1342 O O . ASN A 1 258 ? -13.948 38.483 -20.116 1.00 113.26 258 ASN A O 1
ATOM 1347 N N . PRO A 1 259 ? -12.388 37.492 -18.843 1.00 125.29 259 PRO A N 1
ATOM 1348 C CA . PRO A 1 259 ? -11.723 36.814 -19.945 1.00 125.29 259 PRO A CA 1
ATOM 1349 C C . PRO A 1 259 ? -11.993 35.339 -19.909 1.00 125.29 259 PRO A C 1
ATOM 1350 O O . PRO A 1 259 ? -11.992 34.740 -18.848 1.00 125.29 259 PRO A O 1
ATOM 1354 N N . SER A 1 260 ? -12.209 34.765 -21.077 1.00 135.76 260 SER A N 1
ATOM 1355 C CA . SER A 1 260 ? -12.402 33.341 -21.197 1.00 135.76 260 SER A CA 1
ATOM 1356 C C . SER A 1 260 ? -11.134 32.646 -20.758 1.00 135.76 260 SER A C 1
ATOM 1357 O O . SER A 1 260 ? -11.179 31.612 -20.108 1.00 135.76 260 SER A O 1
ATOM 1360 N N . SER A 1 261 ? -10.006 33.260 -21.082 1.00 129.51 261 SER A N 1
ATOM 1361 C CA . SER A 1 261 ? -8.702 32.621 -21.019 1.00 130.23 261 SER A CA 1
ATOM 1362 C C . SER A 1 261 ? -8.277 32.152 -19.641 1.00 130.41 261 SER A C 1
ATOM 1363 O O . SER A 1 261 ? -7.670 31.097 -19.511 1.00 131.96 261 SER A O 1
ATOM 1366 N N . SER A 1 262 ? -8.618 32.900 -18.609 1.00 126.01 262 SER A N 1
ATOM 1367 C CA . SER A 1 262 ? -8.276 32.452 -17.278 1.00 124.20 262 SER A CA 1
ATOM 1368 C C . SER A 1 262 ? -6.790 32.147 -17.141 1.00 119.75 262 SER A C 1
ATOM 1369 O O . SER A 1 262 ? -6.410 31.067 -16.706 1.00 118.50 262 SER A O 1
ATOM 1372 N N . LYS A 1 263 ? -5.969 33.132 -17.473 1.00 111.80 263 LYS A N 1
ATOM 1373 C CA . LYS A 1 263 ? -4.521 33.022 -17.399 1.00 104.62 263 LYS A CA 1
ATOM 1374 C C . LYS A 1 263 ? -3.952 33.423 -16.043 1.00 93.58 263 LYS A C 1
ATOM 1375 O O . LYS A 1 263 ? -4.612 33.332 -15.024 1.00 92.50 263 LYS A O 1
ATOM 1381 N N . ASN A 1 264 ? -2.743 33.948 -16.061 1.00 91.55 264 ASN A N 1
ATOM 1382 C CA . ASN A 1 264 ? -1.971 34.130 -14.867 1.00 84.21 264 ASN A CA 1
ATOM 1383 C C . ASN A 1 264 ? -1.498 35.544 -14.650 1.00 86.47 264 ASN A C 1
ATOM 1384 O O . ASN A 1 264 ? -1.329 36.305 -15.584 1.00 89.20 264 ASN A O 1
ATOM 1389 N N . LEU A 1 265 ? -1.207 35.850 -13.396 1.00 81.02 265 LEU A N 1
ATOM 1390 C CA . LEU A 1 265 ? -1.035 37.200 -12.910 1.00 76.60 265 LEU A CA 1
ATOM 1391 C C . LEU A 1 265 ? 0.080 37.883 -13.626 1.00 80.72 265 LEU A C 1
ATOM 1392 O O . LEU A 1 265 ? -0.001 39.049 -13.936 1.00 80.12 265 LEU A O 1
ATOM 1397 N N . GLY A 1 266 ? 1.112 37.137 -13.932 1.00 80.64 266 GLY A N 1
ATOM 1398 C CA . GLY A 1 266 ? 2.262 37.706 -14.579 1.00 76.69 266 GLY A CA 1
ATOM 1399 C C . GLY A 1 266 ? 1.823 38.250 -15.896 1.00 81.06 266 GLY A C 1
ATOM 1400 O O . GLY A 1 266 ? 2.338 39.236 -16.390 1.00 84.50 266 GLY A O 1
ATOM 1401 N N . GLU A 1 267 ? 0.824 37.608 -16.443 1.00 81.25 267 GLU A N 1
ATOM 1402 C CA . GLU A 1 267 ? 0.452 37.866 -17.789 1.00 85.48 267 GLU A CA 1
ATOM 1403 C C . GLU A 1 267 ? 0.043 39.293 -17.907 1.00 84.96 267 GLU A C 1
ATOM 1404 O O . GLU A 1 267 ? 0.319 39.939 -18.895 1.00 94.84 267 GLU A O 1
ATOM 1410 N N . TYR A 1 268 ? -0.617 39.796 -16.893 1.00 72.22 268 TYR A N 1
ATOM 1411 C CA . TYR A 1 268 ? -1.138 41.127 -16.975 1.00 77.27 268 TYR A CA 1
ATOM 1412 C C . TYR A 1 268 ? -0.091 42.193 -16.728 1.00 78.14 268 TYR A C 1
ATOM 1413 O O . TYR A 1 268 ? -0.330 43.354 -16.954 1.00 76.41 268 TYR A O 1
ATOM 1422 N N . PHE A 1 269 ? 1.073 41.795 -16.262 1.00 79.92 269 PHE A N 1
ATOM 1423 C CA . PHE A 1 269 ? 1.985 42.734 -15.661 1.00 72.93 269 PHE A CA 1
ATOM 1424 C C . PHE A 1 269 ? 3.302 42.743 -16.353 1.00 74.96 269 PHE A C 1
ATOM 1425 O O . PHE A 1 269 ? 3.715 41.756 -16.906 1.00 75.56 269 PHE A O 1
ATOM 1433 N N . THR A 1 270 ? 3.969 43.879 -16.287 1.00 71.75 270 THR A N 1
ATOM 1434 C CA . THR A 1 270 ? 5.260 44.034 -16.901 1.00 76.96 270 THR A CA 1
ATOM 1435 C C . THR A 1 270 ? 6.211 44.752 -15.969 1.00 80.09 270 THR A C 1
ATOM 1436 O O . THR A 1 270 ? 5.796 45.397 -15.027 1.00 76.19 270 THR A O 1
ATOM 1440 N N . GLU A 1 271 ? 7.488 44.679 -16.287 1.00 89.54 271 GLU A N 1
ATOM 1441 C CA . GLU A 1 271 ? 8.540 44.959 -15.347 1.00 93.19 271 GLU A CA 1
ATOM 1442 C C . GLU A 1 271 ? 9.111 46.337 -15.535 1.00 98.22 271 GLU A C 1
ATOM 1443 O O . GLU A 1 271 ? 9.632 46.665 -16.593 1.00 103.69 271 GLU A O 1
ATOM 1449 N N . ASN A 1 272 ? 9.059 47.136 -14.485 1.00 97.14 272 ASN A N 1
ATOM 1450 C CA . ASN A 1 272 ? 9.831 48.354 -14.467 1.00 109.89 272 ASN A CA 1
ATOM 1451 C C . ASN A 1 272 ? 10.533 48.466 -13.155 1.00 108.63 272 ASN A C 1
ATOM 1452 O O . ASN A 1 272 ? 10.066 47.940 -12.174 1.00 102.86 272 ASN A O 1
ATOM 1457 N N . LYS A 1 273 ? 11.636 49.197 -13.138 1.00 115.33 273 LYS A N 1
ATOM 1458 C CA . LYS A 1 273 ? 12.647 49.096 -12.099 1.00 117.06 273 LYS A CA 1
ATOM 1459 C C . LYS A 1 273 ? 12.121 49.404 -10.713 1.00 117.19 273 LYS A C 1
ATOM 1460 O O . LYS A 1 273 ? 12.572 48.814 -9.749 1.00 110.64 273 LYS A O 1
ATOM 1466 N N . PRO A 1 274 ? 11.082 50.207 -10.655 1.00 114.24 274 PRO A N 1
ATOM 1467 C CA . PRO A 1 274 ? 10.321 50.421 -9.442 1.00 116.52 274 PRO A CA 1
ATOM 1468 C C . PRO A 1 274 ? 9.064 49.571 -9.481 1.00 114.14 274 PRO A C 1
ATOM 1469 O O . PRO A 1 274 ? 9.128 48.411 -9.863 1.00 114.25 274 PRO A O 1
ATOM 1473 N N . LYS A 1 275 ? 7.921 50.157 -9.170 1.00 112.25 275 LYS A N 1
ATOM 1474 C CA . LYS A 1 275 ? 6.690 49.400 -9.143 1.00 103.42 275 LYS A CA 1
ATOM 1475 C C . LYS A 1 275 ? 6.456 48.847 -10.531 1.00 103.67 275 LYS A C 1
ATOM 1476 O O . LYS A 1 275 ? 6.854 49.448 -11.506 1.00 112.22 275 LYS A O 1
ATOM 1482 N N . TYR A 1 276 ? 5.836 47.682 -10.597 1.00 82.88 276 TYR A N 1
ATOM 1483 C CA . TYR A 1 276 ? 5.610 46.974 -11.830 1.00 76.14 276 TYR A CA 1
ATOM 1484 C C . TYR A 1 276 ? 4.544 47.718 -12.578 1.00 75.57 276 TYR A C 1
ATOM 1485 O O . TYR A 1 276 ? 3.857 48.529 -11.991 1.00 77.41 276 TYR A O 1
ATOM 1494 N N . ILE A 1 277 ? 4.387 47.432 -13.867 1.00 71.99 277 ILE A N 1
ATOM 1495 C CA . ILE A 1 277 ? 3.341 48.060 -14.669 1.00 70.50 277 ILE A CA 1
ATOM 1496 C C . ILE A 1 277 ? 2.577 47.105 -15.566 1.00 68.26 277 ILE A C 1
ATOM 1497 O O . ILE A 1 277 ? 3.037 46.032 -15.891 1.00 69.04 277 ILE A O 1
ATOM 1502 N N . ILE A 1 278 ? 1.397 47.526 -15.958 1.00 69.80 278 ILE A N 1
ATOM 1503 C CA . ILE A 1 278 ? 0.530 46.712 -16.758 1.00 75.36 278 ILE A CA 1
ATOM 1504 C C . ILE A 1 278 ? 1.175 46.475 -18.085 1.00 73.84 278 ILE A C 1
ATOM 1505 O O . ILE A 1 278 ? 1.848 47.334 -18.605 1.00 70.21 278 ILE A O 1
ATOM 1510 N N . ARG A 1 279 ? 0.944 45.314 -18.652 1.00 64.88 279 ARG A N 1
ATOM 1511 C CA . ARG A 1 279 ? 1.510 45.029 -19.929 1.00 71.49 279 ARG A CA 1
ATOM 1512 C C . ARG A 1 279 ? 0.840 46.006 -20.803 1.00 78.91 279 ARG A C 1
ATOM 1513 O O . ARG A 1 279 ? -0.257 46.396 -20.521 1.00 77.97 279 ARG A O 1
ATOM 1521 N N . GLU A 1 280 ? 1.507 46.404 -21.866 1.00 82.67 280 GLU A N 1
ATOM 1522 C CA . GLU A 1 280 ? 1.003 47.413 -22.764 1.00 82.26 280 GLU A CA 1
ATOM 1523 C C . GLU A 1 280 ? -0.267 46.922 -23.375 1.00 85.50 280 GLU A C 1
ATOM 1524 O O . GLU A 1 280 ? -1.179 47.684 -23.626 1.00 89.04 280 GLU A O 1
ATOM 1530 N N . ILE A 1 281 ? -0.335 45.631 -23.600 1.00 78.88 281 ILE A N 1
ATOM 1531 C CA . ILE A 1 281 ? -1.450 45.090 -24.307 1.00 77.99 281 ILE A CA 1
ATOM 1532 C C . ILE A 1 281 ? -2.718 45.359 -23.542 1.00 84.22 281 ILE A C 1
ATOM 1533 O O . ILE A 1 281 ? -3.749 45.585 -24.129 1.00 92.09 281 ILE A O 1
ATOM 1538 N N . HIS A 1 282 ? -2.656 45.314 -22.228 1.00 78.19 282 HIS A N 1
ATOM 1539 C CA . HIS A 1 282 ? -3.864 45.483 -21.443 1.00 79.67 282 HIS A CA 1
ATOM 1540 C C . HIS A 1 282 ? -4.138 46.892 -20.987 1.00 77.93 282 HIS A C 1
ATOM 1541 O O . HIS A 1 282 ? -5.148 47.155 -20.366 1.00 77.55 282 HIS A O 1
ATOM 1548 N N . GLN A 1 283 ? -3.226 47.789 -21.278 1.00 78.81 283 GLN A N 1
ATOM 1549 C CA . GLN A 1 283 ? -3.304 49.111 -20.732 1.00 75.04 283 GLN A CA 1
ATOM 1550 C C . GLN A 1 283 ? -4.544 49.795 -21.226 1.00 78.76 283 GLN A C 1
ATOM 1551 O O . GLN A 1 283 ? -5.007 50.744 -20.620 1.00 76.73 283 GLN A O 1
ATOM 1557 N N . GLU A 1 284 ? -5.072 49.345 -22.342 1.00 84.94 284 GLU A N 1
ATOM 1558 C CA . GLU A 1 284 ? -6.255 49.984 -22.848 1.00 85.30 284 GLU A CA 1
ATOM 1559 C C . GLU A 1 284 ? -7.365 49.759 -21.877 1.00 72.85 284 GLU A C 1
ATOM 1560 O O . GLU A 1 284 ? -8.020 50.667 -21.452 1.00 72.45 284 GLU A O 1
ATOM 1566 N N . THR A 1 285 ? -7.636 48.499 -21.637 1.00 73.04 285 THR A N 1
ATOM 1567 C CA . THR A 1 285 ? -8.654 48.090 -20.710 1.00 72.96 285 THR A CA 1
ATOM 1568 C C . THR A 1 285 ? -8.423 48.406 -19.256 1.00 71.61 285 THR A C 1
ATOM 1569 O O . THR A 1 285 ? -9.352 48.813 -18.586 1.00 70.62 285 THR A O 1
ATOM 1573 N N . ILE A 1 286 ? -7.213 48.232 -18.756 1.00 72.36 286 ILE A N 1
ATOM 1574 C CA . ILE A 1 286 ? -7.030 48.376 -17.328 1.00 72.96 286 ILE A CA 1
ATOM 1575 C C . ILE A 1 286 ? -6.791 49.814 -16.925 1.00 80.06 286 ILE A C 1
ATOM 1576 O O . ILE A 1 286 ? -7.656 50.434 -16.332 1.00 78.74 286 ILE A O 1
ATOM 1581 N N . ASN A 1 287 ? -5.605 50.329 -17.153 1.00 68.43 287 ASN A N 1
ATOM 1582 C CA . ASN A 1 287 ? -5.436 51.737 -17.394 1.00 64.94 287 ASN A CA 1
ATOM 1583 C C . ASN A 1 287 ? -6.111 52.636 -16.391 1.00 60.80 287 ASN A C 1
ATOM 1584 O O . ASN A 1 287 ? -6.755 53.592 -16.766 1.00 65.33 287 ASN A O 1
ATOM 1589 N N . GLY A 1 288 ? -5.978 52.358 -15.116 1.00 60.51 288 GLY A N 1
ATOM 1590 C CA . GLY A 1 288 ? -6.726 53.121 -14.147 1.00 57.69 288 GLY A CA 1
ATOM 1591 C C . GLY A 1 288 ? -5.961 53.794 -13.048 1.00 57.15 288 GLY A C 1
ATOM 1592 O O . GLY A 1 288 ? -4.792 54.031 -13.148 1.00 60.61 288 GLY A O 1
ATOM 1593 N N . GLU A 1 289 ? -6.684 54.204 -12.029 1.00 61.37 289 GLU A N 1
ATOM 1594 C CA . GLU A 1 289 ? -6.297 54.097 -10.663 1.00 59.70 289 GLU A CA 1
ATOM 1595 C C . GLU A 1 289 ? -6.441 52.640 -10.259 1.00 60.14 289 GLU A C 1
ATOM 1596 O O . GLU A 1 289 ? -5.913 52.225 -9.262 1.00 61.48 289 GLU A O 1
ATOM 1602 N N . ILE A 1 290 ? -7.193 51.885 -11.039 1.00 61.69 290 ILE A N 1
ATOM 1603 C CA . ILE A 1 290 ? -7.327 50.468 -10.823 1.00 60.44 290 ILE A CA 1
ATOM 1604 C C . ILE A 1 290 ? -5.973 49.888 -11.037 1.00 58.15 290 ILE A C 1
ATOM 1605 O O . ILE A 1 290 ? -5.553 49.011 -10.329 1.00 55.42 290 ILE A O 1
ATOM 1610 N N . ALA A 1 291 ? -5.281 50.379 -12.035 1.00 56.58 291 ALA A N 1
ATOM 1611 C CA . ALA A 1 291 ? -3.991 49.841 -12.339 1.00 52.05 291 ALA A CA 1
ATOM 1612 C C . ALA A 1 291 ? -3.082 50.060 -11.198 1.00 54.75 291 ALA A C 1
ATOM 1613 O O . ALA A 1 291 ? -2.333 49.181 -10.839 1.00 60.31 291 ALA A O 1
ATOM 1615 N N . GLU A 1 292 ? -3.126 51.235 -10.622 1.00 58.35 292 GLU A N 1
ATOM 1616 C CA . GLU A 1 292 ? -2.217 51.519 -9.556 1.00 60.04 292 GLU A CA 1
ATOM 1617 C C . GLU A 1 292 ? -2.461 50.605 -8.405 1.00 56.80 292 GLU A C 1
ATOM 1618 O O . GLU A 1 292 ? -1.527 50.102 -7.833 1.00 61.87 292 GLU A O 1
ATOM 1624 N N . VAL A 1 293 ? -3.702 50.362 -8.079 1.00 54.78 293 VAL A N 1
ATOM 1625 C CA . VAL A 1 293 ? -3.957 49.456 -7.013 1.00 53.58 293 VAL A CA 1
ATOM 1626 C C . VAL A 1 293 ? -3.420 48.112 -7.407 1.00 50.96 293 VAL A C 1
ATOM 1627 O O . VAL A 1 293 ? -2.863 47.433 -6.589 1.00 48.31 293 VAL A O 1
ATOM 1631 N N . LEU A 1 294 ? -3.606 47.705 -8.640 1.00 54.89 294 LEU A N 1
ATOM 1632 C CA . LEU A 1 294 ? -3.175 46.384 -9.003 1.00 53.77 294 LEU A CA 1
ATOM 1633 C C . LEU A 1 294 ? -1.694 46.264 -8.859 1.00 51.19 294 LEU A C 1
ATOM 1634 O O . LEU A 1 294 ? -1.197 45.306 -8.329 1.00 50.12 294 LEU A O 1
ATOM 1639 N N . CYS A 1 295 ? -0.982 47.233 -9.389 1.00 52.79 295 CYS A N 1
ATOM 1640 C CA . CYS A 1 295 ? 0.464 47.239 -9.344 1.00 53.42 295 CYS A CA 1
ATOM 1641 C C . CYS A 1 295 ? 1.029 47.363 -7.975 1.00 48.21 295 CYS A C 1
ATOM 1642 O O . CYS A 1 295 ? 2.088 46.862 -7.730 1.00 49.06 295 CYS A O 1
ATOM 1645 N N . GLU A 1 296 ? 0.374 48.102 -7.112 1.00 44.10 296 GLU A N 1
ATOM 1646 C CA . GLU A 1 296 ? 0.868 48.226 -5.775 1.00 52.24 296 GLU A CA 1
ATOM 1647 C C . GLU A 1 296 ? 0.833 46.880 -5.157 1.00 50.64 296 GLU A C 1
ATOM 1648 O O . GLU A 1 296 ? 1.747 46.474 -4.504 1.00 49.52 296 GLU A O 1
ATOM 1654 N N . CYS A 1 297 ? -0.290 46.213 -5.296 1.00 53.12 297 CYS A N 1
ATOM 1655 C CA . CYS A 1 297 ? -0.449 44.889 -4.763 1.00 49.30 297 CYS A CA 1
ATOM 1656 C C . CYS A 1 297 ? 0.430 43.856 -5.381 1.00 49.85 297 CYS A C 1
ATOM 1657 O O . CYS A 1 297 ? 1.027 43.080 -4.686 1.00 50.11 297 CYS A O 1
ATOM 1660 N N . TYR A 1 298 ? 0.503 43.830 -6.687 1.00 47.44 298 TYR A N 1
ATOM 1661 C CA . TYR A 1 298 ? 1.254 42.801 -7.330 1.00 48.76 298 TYR A CA 1
ATOM 1662 C C . TYR A 1 298 ? 2.667 42.892 -6.907 1.00 53.27 298 TYR A C 1
ATOM 1663 O O . TYR A 1 298 ? 3.300 41.902 -6.651 1.00 54.41 298 TYR A O 1
ATOM 1672 N N . THR A 1 299 ? 3.174 44.094 -6.847 1.00 55.44 299 THR A N 1
ATOM 1673 C CA . THR A 1 299 ? 4.563 44.277 -6.564 1.00 54.69 299 THR A CA 1
ATOM 1674 C C . THR A 1 299 ? 4.874 43.729 -5.199 1.00 53.73 299 THR A C 1
ATOM 1675 O O . THR A 1 299 ? 5.895 43.111 -5.022 1.00 56.00 299 THR A O 1
ATOM 1679 N N . TYR A 1 300 ? 4.007 43.951 -4.231 1.00 48.00 300 TYR A N 1
ATOM 1680 C CA . TYR A 1 300 ? 4.249 43.408 -2.919 1.00 46.92 300 TYR A CA 1
ATOM 1681 C C . TYR A 1 300 ? 4.236 41.911 -2.925 1.00 53.47 300 TYR A C 1
ATOM 1682 O O . TYR A 1 300 ? 5.046 41.281 -2.290 1.00 53.23 300 TYR A O 1
ATOM 1691 N N . TRP A 1 301 ? 3.285 41.333 -3.612 1.00 59.84 301 TRP A N 1
ATOM 1692 C CA . TRP A 1 301 ? 3.220 39.906 -3.678 1.00 55.44 301 TRP A CA 1
ATOM 1693 C C . TRP A 1 301 ? 4.413 39.344 -4.382 1.00 54.12 301 TRP A C 1
ATOM 1694 O O . TRP A 1 301 ? 5.037 38.441 -3.883 1.00 56.08 301 TRP A O 1
ATOM 1705 N N . HIS A 1 302 ? 4.756 39.880 -5.531 1.00 52.40 302 HIS A N 1
ATOM 1706 C CA . HIS A 1 302 ? 5.767 39.234 -6.327 1.00 59.51 302 HIS A CA 1
ATOM 1707 C C . HIS A 1 302 ? 7.108 39.141 -5.656 1.00 64.46 302 HIS A C 1
ATOM 1708 O O . HIS A 1 302 ? 7.764 38.130 -5.774 1.00 65.76 302 HIS A O 1
ATOM 1715 N N . GLU A 1 303 ? 7.571 40.209 -5.041 1.00 65.73 303 GLU A N 1
ATOM 1716 C CA . GLU A 1 303 ? 8.844 40.142 -4.362 1.00 64.93 303 GLU A CA 1
ATOM 1717 C C . GLU A 1 303 ? 8.884 39.288 -3.131 1.00 62.61 303 GLU A C 1
ATOM 1718 O O . GLU A 1 303 ? 9.851 38.616 -2.886 1.00 68.67 303 GLU A O 1
ATOM 1724 N N . ASN A 1 304 ? 7.858 39.366 -2.320 1.00 56.35 304 ASN A N 1
ATOM 1725 C CA . ASN A 1 304 ? 7.790 38.527 -1.157 1.00 58.62 304 ASN A CA 1
ATOM 1726 C C . ASN A 1 304 ? 7.685 37.103 -1.552 1.00 52.54 304 ASN A C 1
ATOM 1727 O O . ASN A 1 304 ? 8.215 36.245 -0.904 1.00 54.65 304 ASN A O 1
ATOM 1732 N N . ARG A 1 305 ? 6.941 36.846 -2.594 1.00 59.73 305 ARG A N 1
ATOM 1733 C CA . ARG A 1 305 ? 6.859 35.513 -3.082 1.00 60.63 305 ARG A CA 1
ATOM 1734 C C . ARG A 1 305 ? 8.228 35.150 -3.528 1.00 58.29 305 ARG A C 1
ATOM 1735 O O . ARG A 1 305 ? 8.694 34.082 -3.256 1.00 59.93 305 ARG A O 1
ATOM 1743 N N . HIS A 1 306 ? 8.871 36.048 -4.243 1.00 85.19 306 HIS A N 1
ATOM 1744 C CA . HIS A 1 306 ? 10.218 35.807 -4.695 1.00 84.41 306 HIS A CA 1
ATOM 1745 C C . HIS A 1 306 ? 11.189 35.693 -3.565 1.00 87.85 306 HIS A C 1
ATOM 1746 O O . HIS A 1 306 ? 12.141 34.977 -3.663 1.00 95.11 306 HIS A O 1
ATOM 1753 N N . GLY A 1 307 ? 11.020 36.478 -2.529 1.00 53.97 307 GLY A N 1
ATOM 1754 C CA . GLY A 1 307 ? 11.931 36.392 -1.414 1.00 43.30 307 GLY A CA 1
ATOM 1755 C C . GLY A 1 307 ? 11.855 35.090 -0.684 1.00 55.12 307 GLY A C 1
ATOM 1756 O O . GLY A 1 307 ? 12.844 34.554 -0.269 1.00 56.00 307 GLY A O 1
ATOM 1757 N N . LEU A 1 308 ? 10.641 34.654 -0.421 1.00 60.34 308 LEU A N 1
ATOM 1758 C CA . LEU A 1 308 ? 10.367 33.366 0.191 1.00 54.85 308 LEU A CA 1
ATOM 1759 C C . LEU A 1 308 ? 10.683 32.124 -0.602 1.00 50.82 308 LEU A C 1
ATOM 1760 O O . LEU A 1 308 ? 11.066 31.138 -0.029 1.00 58.31 308 LEU A O 1
ATOM 1765 N N . PHE A 1 309 ? 10.432 32.131 -1.891 1.00 47.95 309 PHE A N 1
ATOM 1766 C CA . PHE A 1 309 ? 10.578 30.910 -2.647 1.00 53.68 309 PHE A CA 1
ATOM 1767 C C . PHE A 1 309 ? 11.763 30.785 -3.577 1.00 53.19 309 PHE A C 1
ATOM 1768 O O . PHE A 1 309 ? 11.911 29.770 -4.219 1.00 51.75 309 PHE A O 1
ATOM 1776 N N . HIS A 1 310 ? 12.583 31.802 -3.690 1.00 50.25 310 HIS A N 1
ATOM 1777 C CA . HIS A 1 310 ? 13.733 31.687 -4.536 1.00 54.12 310 HIS A CA 1
ATOM 1778 C C . HIS A 1 310 ? 14.716 30.831 -3.816 1.00 56.82 310 HIS A C 1
ATOM 1779 O O . HIS A 1 310 ? 14.975 31.048 -2.655 1.00 56.56 310 HIS A O 1
ATOM 1786 N N . MET A 1 311 ? 15.270 29.846 -4.498 1.00 51.61 311 MET A N 1
ATOM 1787 C CA . MET A 1 311 ? 16.253 28.994 -3.889 1.00 52.86 311 MET A CA 1
ATOM 1788 C C . MET A 1 311 ? 17.551 29.034 -4.638 1.00 61.32 311 MET A C 1
ATOM 1789 O O . MET A 1 311 ? 17.570 28.996 -5.842 1.00 61.72 311 MET A O 1
ATOM 1794 N N . LYS A 1 312 ? 18.640 29.132 -3.900 1.00 60.64 312 LYS A N 1
ATOM 1795 C CA . LYS A 1 312 ? 19.948 29.044 -4.476 1.00 59.81 312 LYS A CA 1
ATOM 1796 C C . LYS A 1 312 ? 20.202 27.615 -4.860 1.00 62.12 312 LYS A C 1
ATOM 1797 O O . LYS A 1 312 ? 19.868 26.724 -4.103 1.00 61.51 312 LYS A O 1
ATOM 1803 N N . PRO A 1 313 ? 20.785 27.356 -6.013 1.00 62.39 313 PRO A N 1
ATOM 1804 C CA . PRO A 1 313 ? 21.087 25.984 -6.361 1.00 58.78 313 PRO A CA 1
ATOM 1805 C C . PRO A 1 313 ? 22.197 25.506 -5.489 1.00 56.59 313 PRO A C 1
ATOM 1806 O O . PRO A 1 313 ? 23.088 26.277 -5.222 1.00 54.52 313 PRO A O 1
ATOM 1810 N N . GLY A 1 314 ? 22.167 24.244 -5.096 1.00 51.36 314 GLY A N 1
ATOM 1811 C CA . GLY A 1 314 ? 23.220 23.670 -4.296 1.00 52.50 314 GLY A CA 1
ATOM 1812 C C . GLY A 1 314 ? 23.078 23.818 -2.808 1.00 47.56 314 GLY A C 1
ATOM 1813 O O . GLY A 1 314 ? 23.980 23.515 -2.075 1.00 47.66 314 GLY A O 1
ATOM 1814 N N . ILE A 1 315 ? 21.915 24.226 -2.360 1.00 50.06 315 ILE A N 1
ATOM 1815 C CA . ILE A 1 315 ? 21.726 24.596 -0.987 1.00 54.96 315 ILE A CA 1
ATOM 1816 C C . ILE A 1 315 ? 20.624 23.764 -0.367 1.00 56.94 315 ILE A C 1
ATOM 1817 O O . ILE A 1 315 ? 19.759 23.299 -1.033 1.00 60.14 315 ILE A O 1
ATOM 1822 N N . ALA A 1 316 ? 20.674 23.611 0.941 1.00 54.49 316 ALA A N 1
ATOM 1823 C CA . ALA A 1 316 ? 19.667 22.903 1.676 1.00 52.70 316 ALA A CA 1
ATOM 1824 C C . ALA A 1 316 ? 19.207 23.723 2.858 1.00 52.05 316 ALA A C 1
ATOM 1825 O O . ALA A 1 316 ? 19.618 23.496 3.975 1.00 48.00 316 ALA A O 1
ATOM 1827 N N . ASP A 1 317 ? 18.335 24.667 2.560 1.00 58.04 317 ASP A N 1
ATOM 1828 C CA . ASP A 1 317 ? 17.844 25.663 3.467 1.00 59.51 317 ASP A CA 1
ATOM 1829 C C . ASP A 1 317 ? 17.066 25.010 4.560 1.00 62.77 317 ASP A C 1
ATOM 1830 O O . ASP A 1 317 ? 16.324 24.089 4.317 1.00 58.33 317 ASP A O 1
ATOM 1835 N N . THR A 1 318 ? 17.270 25.479 5.781 1.00 64.10 318 THR A N 1
ATOM 1836 C CA . THR A 1 318 ? 16.451 25.128 6.915 1.00 64.01 318 THR A CA 1
ATOM 1837 C C . THR A 1 318 ? 16.041 26.376 7.635 1.00 69.75 318 THR A C 1
ATOM 1838 O O . THR A 1 318 ? 15.662 26.335 8.786 1.00 74.79 318 THR A O 1
ATOM 1842 N N . LYS A 1 319 ? 16.132 27.499 6.962 1.00 74.30 319 LYS A N 1
ATOM 1843 C CA . LYS A 1 319 ? 15.904 28.762 7.611 1.00 69.79 319 LYS A CA 1
ATOM 1844 C C . LYS A 1 319 ? 14.455 28.922 7.965 1.00 69.85 319 LYS A C 1
ATOM 1845 O O . LYS A 1 319 ? 13.606 28.199 7.492 1.00 66.57 319 LYS A O 1
ATOM 1851 N N . THR A 1 320 ? 14.196 29.890 8.817 1.00 69.82 320 THR A N 1
ATOM 1852 C CA . THR A 1 320 ? 12.931 30.047 9.464 1.00 65.38 320 THR A CA 1
ATOM 1853 C C . THR A 1 320 ? 12.629 31.525 9.365 1.00 63.79 320 THR A C 1
ATOM 1854 O O . THR A 1 320 ? 13.520 32.307 9.122 1.00 63.92 320 THR A O 1
ATOM 1858 N N . ILE A 1 321 ? 11.369 31.904 9.492 1.00 64.92 321 ILE A N 1
ATOM 1859 C CA . ILE A 1 321 ? 10.972 33.283 9.301 1.00 64.50 321 ILE A CA 1
ATOM 1860 C C . ILE A 1 321 ? 10.538 33.818 10.629 1.00 62.63 321 ILE A C 1
ATOM 1861 O O . ILE A 1 321 ? 9.751 33.223 11.315 1.00 64.04 321 ILE A O 1
ATOM 1866 N N . ASN A 1 322 ? 11.090 34.965 10.958 1.00 68.08 322 ASN A N 1
ATOM 1867 C CA . ASN A 1 322 ? 10.979 35.579 12.255 1.00 71.18 322 ASN A CA 1
ATOM 1868 C C . ASN A 1 322 ? 9.582 36.069 12.487 1.00 70.25 322 ASN A C 1
ATOM 1869 O O . ASN A 1 322 ? 8.869 36.270 11.537 1.00 70.85 322 ASN A O 1
ATOM 1874 N N . LYS A 1 323 ? 9.159 36.278 13.728 1.00 66.17 323 LYS A N 1
ATOM 1875 C CA . LYS A 1 323 ? 7.804 36.753 13.947 1.00 64.19 323 LYS A CA 1
ATOM 1876 C C . LYS A 1 323 ? 7.483 38.118 13.416 1.00 61.29 323 LYS A C 1
ATOM 1877 O O . LYS A 1 323 ? 6.441 38.323 12.850 1.00 60.53 323 LYS A O 1
ATOM 1883 N N . LEU A 1 324 ? 8.317 39.070 13.749 1.00 60.30 324 LEU A N 1
ATOM 1884 C CA . LEU A 1 324 ? 8.109 40.412 13.266 1.00 59.10 324 LEU A CA 1
ATOM 1885 C C . LEU A 1 324 ? 8.135 40.312 11.775 1.00 57.86 324 LEU A C 1
ATOM 1886 O O . LEU A 1 324 ? 7.383 40.948 11.086 1.00 53.59 324 LEU A O 1
ATOM 1891 N N . GLU A 1 325 ? 8.968 39.402 11.345 1.00 65.26 325 GLU A N 1
ATOM 1892 C CA . GLU A 1 325 ? 9.272 39.229 9.981 1.00 62.63 325 GLU A CA 1
ATOM 1893 C C . GLU A 1 325 ? 7.930 38.935 9.350 1.00 61.94 325 GLU A C 1
ATOM 1894 O O . GLU A 1 325 ? 7.574 39.521 8.374 1.00 62.61 325 GLU A O 1
ATOM 1900 N N . SER A 1 326 ? 7.181 38.011 9.918 1.00 60.35 326 SER A N 1
ATOM 1901 C CA . SER A 1 326 ? 5.830 37.732 9.465 1.00 61.21 326 SER A CA 1
ATOM 1902 C C . SER A 1 326 ? 4.787 38.808 9.695 1.00 63.34 326 SER A C 1
ATOM 1903 O O . SER A 1 326 ? 3.924 39.002 8.870 1.00 64.30 326 SER A O 1
ATOM 1906 N N . ILE A 1 327 ? 4.852 39.504 10.807 1.00 56.55 327 ILE A N 1
ATOM 1907 C CA . ILE A 1 327 ? 3.832 40.486 11.082 1.00 58.49 327 ILE A CA 1
ATOM 1908 C C . ILE A 1 327 ? 3.831 41.555 10.032 1.00 55.50 327 ILE A C 1
ATOM 1909 O O . ILE A 1 327 ? 2.792 42.002 9.639 1.00 51.90 327 ILE A O 1
ATOM 1914 N N . ALA A 1 328 ? 4.997 41.960 9.581 1.00 55.66 328 ALA A N 1
ATOM 1915 C CA . ALA A 1 328 ? 5.087 43.082 8.699 1.00 51.96 328 ALA A CA 1
ATOM 1916 C C . ALA A 1 328 ? 4.303 42.738 7.499 1.00 53.98 328 ALA A C 1
ATOM 1917 O O . ALA A 1 328 ? 3.674 43.585 6.906 1.00 55.34 328 ALA A O 1
ATOM 1919 N N . ILE A 1 329 ? 4.464 41.510 7.060 1.00 55.46 329 ILE A N 1
ATOM 1920 C CA . ILE A 1 329 ? 3.791 41.039 5.879 1.00 55.33 329 ILE A CA 1
ATOM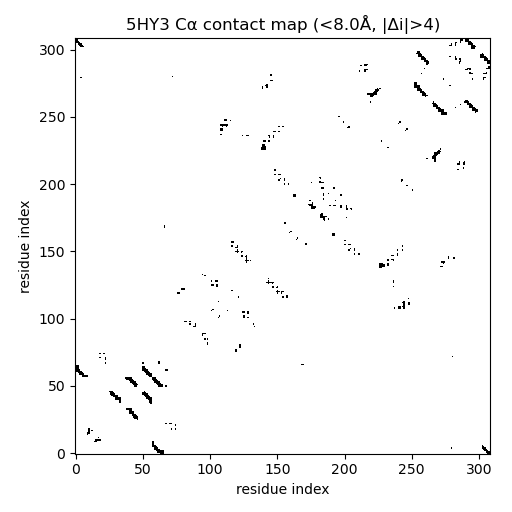 1921 C C . ILE A 1 329 ? 2.302 40.909 6.021 1.00 55.62 329 ILE A C 1
ATOM 1922 O O . ILE A 1 329 ? 1.576 41.317 5.144 1.00 51.69 329 ILE A O 1
ATOM 1927 N N . ILE A 1 330 ? 1.845 40.293 7.085 1.00 51.49 330 ILE A N 1
ATOM 1928 C CA . ILE A 1 330 ? 0.439 40.063 7.177 1.00 56.82 330 ILE A CA 1
ATOM 1929 C C . ILE A 1 330 ? -0.193 41.402 7.196 1.00 56.26 330 ILE A C 1
ATOM 1930 O O . ILE A 1 330 ? -1.160 41.640 6.530 1.00 54.68 330 ILE A O 1
ATOM 1935 N N . ASP A 1 331 ? 0.334 42.260 8.038 1.00 58.61 331 ASP A N 1
ATOM 1936 C CA . ASP A 1 331 ? -0.253 43.552 8.259 1.00 60.39 331 ASP A CA 1
ATOM 1937 C C . ASP A 1 331 ? -0.217 44.362 7.013 1.00 51.98 331 ASP A C 1
ATOM 1938 O O . ASP A 1 331 ? -1.131 45.088 6.732 1.00 51.53 331 ASP A O 1
ATOM 1943 N N . THR A 1 332 ? 0.876 44.275 6.293 1.00 52.76 332 THR A N 1
ATOM 1944 C CA . THR A 1 332 ? 1.060 45.089 5.122 1.00 53.55 332 THR A CA 1
ATOM 1945 C C . THR A 1 332 ? 0.056 44.754 4.081 1.00 51.61 332 THR A C 1
ATOM 1946 O O . THR A 1 332 ? -0.386 45.588 3.360 1.00 50.43 332 THR A O 1
ATOM 1950 N N . VAL A 1 333 ? -0.263 43.490 3.973 1.00 54.68 333 VAL A N 1
ATOM 1951 C CA . VAL A 1 333 ? -1.220 43.047 2.991 1.00 50.33 333 VAL A CA 1
ATOM 1952 C C . VAL A 1 333 ? -2.602 43.567 3.256 1.00 52.22 333 VAL A C 1
ATOM 1953 O O . VAL A 1 333 ? -3.252 44.031 2.362 1.00 52.52 333 VAL A O 1
ATOM 1957 N N . CYS A 1 334 ? -3.059 43.484 4.483 1.00 49.88 334 CYS A N 1
ATOM 1958 C CA . CYS A 1 334 ? -4.410 43.881 4.758 1.00 50.82 334 CYS A CA 1
ATOM 1959 C C . CYS A 1 334 ? -4.560 45.328 4.400 1.00 58.98 334 CYS A C 1
ATOM 1960 O O . CYS A 1 334 ? -5.571 45.746 3.889 1.00 65.98 334 CYS A O 1
ATOM 1963 N N . GLN A 1 335 ? -3.536 46.101 4.671 1.00 56.97 335 GLN A N 1
ATOM 1964 C CA . GLN A 1 335 ? -3.590 47.506 4.391 1.00 59.65 335 GLN A CA 1
ATOM 1965 C C . GLN A 1 335 ? -3.758 47.730 2.922 1.00 61.88 335 GLN A C 1
ATOM 1966 O O . GLN A 1 335 ? -4.488 48.597 2.522 1.00 67.07 335 GLN A O 1
ATOM 1972 N N . LEU A 1 336 ? -3.044 46.977 2.115 1.00 57.81 336 LEU A N 1
ATOM 1973 C CA . LEU A 1 336 ? -3.178 47.133 0.694 1.00 57.23 336 LEU A CA 1
ATOM 1974 C C . LEU A 1 336 ? -4.577 46.787 0.306 1.00 60.86 336 LEU A C 1
ATOM 1975 O O . LEU A 1 336 ? -5.179 47.472 -0.472 1.00 64.51 336 LEU A O 1
ATOM 1980 N N . ILE A 1 337 ? -5.073 45.673 0.805 1.00 55.81 337 ILE A N 1
ATOM 1981 C CA . ILE A 1 337 ? -6.398 45.226 0.439 1.00 55.84 337 ILE A CA 1
ATOM 1982 C C . ILE A 1 337 ? -7.429 46.207 0.908 1.00 60.73 337 ILE A C 1
ATOM 1983 O O . ILE A 1 337 ? -8.314 46.545 0.175 1.00 63.88 337 ILE A O 1
ATOM 1988 N N . ASP A 1 338 ? -7.386 46.571 2.173 1.00 66.33 338 ASP A N 1
ATOM 1989 C CA . ASP A 1 338 ? -8.360 47.499 2.706 1.00 65.26 338 ASP A CA 1
ATOM 1990 C C . ASP A 1 338 ? -8.197 48.840 2.047 1.00 63.46 338 ASP A C 1
ATOM 1991 O O . ASP A 1 338 ? -9.149 49.503 1.735 1.00 67.66 338 ASP A O 1
ATOM 1996 N N . GLY A 1 339 ? -6.963 49.246 1.865 1.00 61.89 339 GLY A N 1
ATOM 1997 C CA . GLY A 1 339 ? -6.687 50.497 1.221 1.00 60.83 339 GLY A CA 1
ATOM 1998 C C . GLY A 1 339 ? -7.153 50.507 -0.199 1.00 64.31 339 GLY A C 1
ATOM 1999 O O . GLY A 1 339 ? -7.641 51.499 -0.669 1.00 70.45 339 GLY A O 1
ATOM 2000 N N . GLY A 1 340 ? -6.956 49.415 -0.901 1.00 65.06 340 GLY A N 1
ATOM 2001 C CA . GLY A 1 340 ? -7.327 49.369 -2.291 1.00 62.07 340 GLY A CA 1
ATOM 2002 C C . GLY A 1 340 ? -8.803 49.537 -2.464 1.00 64.86 340 GLY A C 1
ATOM 2003 O O . GLY A 1 340 ? -9.243 50.245 -3.329 1.00 66.64 340 GLY A O 1
ATOM 2004 N N . VAL A 1 341 ? -9.575 48.878 -1.633 1.00 66.10 341 VAL A N 1
ATOM 2005 C CA . VAL A 1 341 ? -11.001 48.969 -1.738 1.00 68.02 341 VAL A CA 1
ATOM 2006 C C . VAL A 1 341 ? -11.485 50.374 -1.501 1.00 71.59 341 VAL A C 1
ATOM 2007 O O . VAL A 1 341 ? -12.352 50.850 -2.198 1.00 70.81 341 VAL A O 1
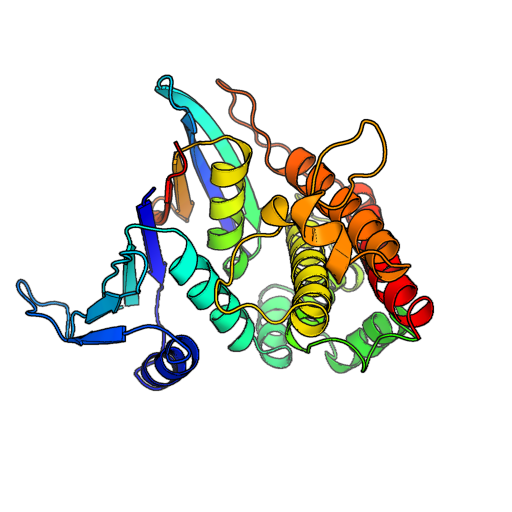ATOM 2011 N N . ALA A 1 342 ? -10.963 51.023 -0.488 1.00 68.97 342 ALA A N 1
ATOM 2012 C CA . ALA A 1 342 ? -11.392 52.363 -0.228 1.00 62.87 342 ALA A CA 1
ATOM 2013 C C . ALA A 1 342 ? -11.025 53.264 -1.374 1.00 65.33 342 ALA A C 1
ATOM 2014 O O . ALA A 1 342 ? -11.816 54.073 -1.793 1.00 78.97 342 ALA A O 1
ATOM 2016 N N . ARG A 1 343 ? -9.812 53.144 -1.866 1.00 58.81 343 ARG A N 1
ATOM 2017 C CA . ARG A 1 343 ? -9.329 54.058 -2.870 1.00 64.92 343 ARG A CA 1
ATOM 2018 C C . ARG A 1 343 ? -10.087 53.905 -4.160 1.00 70.69 343 ARG A C 1
ATOM 2019 O O . ARG A 1 343 ? -10.180 54.830 -4.936 1.00 81.87 343 ARG A O 1
ATOM 2027 N N . LEU A 1 344 ? -10.662 52.732 -4.334 1.00 75.71 344 LEU A N 1
ATOM 2028 C CA . LEU A 1 344 ? -11.422 52.354 -5.507 1.00 76.57 344 LEU A CA 1
ATOM 2029 C C . LEU A 1 344 ? -12.842 52.185 -5.016 1.00 75.43 344 LEU A C 1
ATOM 2030 O O . LEU A 1 344 ? -13.357 51.084 -4.895 1.00 81.96 344 LEU A O 1
ATOM 2035 N N . LYS A 1 345 ? -13.475 53.287 -4.684 1.00 80.17 345 LYS A N 1
ATOM 2036 C CA . LYS A 1 345 ? -14.683 53.220 -3.902 1.00 79.39 345 LYS A CA 1
ATOM 2037 C C . LYS A 1 345 ? -15.733 52.312 -4.507 1.00 80.70 345 LYS A C 1
ATOM 2038 O O . LYS A 1 345 ? -15.803 51.132 -4.169 1.00 74.75 345 LYS A O 1
ATOM 2044 N N . LEU B 2 3 ? -0.608 21.192 10.670 1.00 62.24 3 LEU B N 1
ATOM 2045 C CA . LEU B 2 3 ? 0.687 21.820 10.855 1.00 67.54 3 LEU B CA 1
ATOM 2046 C C . LEU B 2 3 ? 1.763 20.780 10.927 1.00 65.63 3 LEU B C 1
ATOM 2047 O O . LEU B 2 3 ? 1.888 20.094 11.913 1.00 71.32 3 LEU B O 1
ATOM 2052 N N . VAL B 2 4 ? 2.558 20.675 9.882 1.00 62.51 4 VAL B N 1
ATOM 2053 C CA . VAL B 2 4 ? 3.434 19.553 9.732 1.00 65.15 4 VAL B CA 1
ATOM 2054 C C . VAL B 2 4 ? 4.754 19.955 9.155 1.00 59.03 4 VAL B C 1
ATOM 2055 O O . VAL B 2 4 ? 4.875 21.028 8.636 1.00 58.43 4 VAL B O 1
ATOM 2059 N N . LYS B 2 5 ? 5.739 19.075 9.222 1.00 60.89 5 LYS B N 1
ATOM 2060 C CA . LYS B 2 5 ? 7.039 19.386 8.691 1.00 55.82 5 LYS B CA 1
ATOM 2061 C C . LYS B 2 5 ? 7.108 18.807 7.339 1.00 53.14 5 LYS B C 1
ATOM 2062 O O . LYS B 2 5 ? 6.833 17.661 7.144 1.00 55.04 5 LYS B O 1
ATOM 2068 N N . VAL B 2 6 ? 7.540 19.606 6.398 1.00 54.07 6 VAL B N 1
ATOM 2069 C CA . VAL B 2 6 ? 7.546 19.213 5.034 1.00 53.90 6 VAL B CA 1
ATOM 2070 C C . VAL B 2 6 ? 8.956 19.403 4.560 1.00 52.11 6 VAL B C 1
ATOM 2071 O O . VAL B 2 6 ? 9.654 20.241 5.064 1.00 47.78 6 VAL B O 1
ATOM 2075 N N . VAL B 2 7 ? 9.380 18.588 3.613 1.00 48.19 7 VAL B N 1
ATOM 2076 C CA . VAL B 2 7 ? 10.667 18.730 2.983 1.00 48.91 7 VAL B CA 1
ATOM 2077 C C . VAL B 2 7 ? 10.407 18.891 1.526 1.00 45.60 7 VAL B C 1
ATOM 2078 O O . VAL B 2 7 ? 9.763 18.073 0.953 1.00 49.72 7 VAL B O 1
ATOM 2082 N N . PHE B 2 8 ? 10.953 19.919 0.917 1.00 44.76 8 PHE B N 1
ATOM 2083 C CA . PHE B 2 8 ? 10.758 20.128 -0.489 1.00 43.74 8 PHE B CA 1
ATOM 2084 C C . PHE B 2 8 ? 12.050 19.833 -1.142 1.00 50.62 8 PHE B C 1
ATOM 2085 O O . PHE B 2 8 ? 13.080 20.125 -0.617 1.00 55.85 8 PHE B O 1
ATOM 2093 N N . MET B 2 9 ? 11.988 19.235 -2.303 1.00 46.39 9 MET B N 1
ATOM 2094 C CA . MET B 2 9 ? 13.165 18.900 -3.017 1.00 47.65 9 MET B CA 1
ATOM 2095 C C . MET B 2 9 ? 13.022 19.391 -4.395 1.00 46.72 9 MET B C 1
ATOM 2096 O O . MET B 2 9 ? 12.013 19.151 -4.992 1.00 51.75 9 MET B O 1
ATOM 2101 N N . GLY B 2 10 ? 14.029 20.056 -4.927 1.00 46.22 10 GLY B N 1
ATOM 2102 C CA . GLY B 2 10 ? 13.903 20.616 -6.249 1.00 49.27 10 GLY B CA 1
ATOM 2103 C C . GLY B 2 10 ? 15.070 20.357 -7.148 1.00 47.83 10 GLY B C 1
ATOM 2104 O O . GLY B 2 10 ? 16.165 20.205 -6.675 1.00 51.79 10 GLY B O 1
ATOM 2105 N N . TRP B 2 11 ? 14.808 20.268 -8.440 1.00 52.02 11 TRP B N 1
ATOM 2106 C CA . TRP B 2 11 ? 15.828 20.064 -9.433 1.00 54.32 11 TRP B CA 1
ATOM 2107 C C . TRP B 2 11 ? 15.711 21.130 -10.493 1.00 57.79 11 TRP B C 1
ATOM 2108 O O . TRP B 2 11 ? 14.685 21.276 -11.080 1.00 54.47 11 TRP B O 1
ATOM 2119 N N . PHE B 2 12 ? 16.774 21.866 -10.744 1.00 58.67 12 PHE B N 1
ATOM 2120 C CA . PHE B 2 12 ? 16.795 22.867 -11.783 1.00 61.60 12 PHE B CA 1
ATOM 2121 C C . PHE B 2 12 ? 16.998 22.206 -13.121 1.00 72.74 12 PHE B C 1
ATOM 2122 O O . PHE B 2 12 ? 17.214 21.020 -13.200 1.00 74.37 12 PHE B O 1
ATOM 2130 N N . LYS B 2 13 ? 16.916 22.986 -14.178 1.00 75.53 13 LYS B N 1
ATOM 2131 C CA . LYS B 2 13 ? 16.992 22.436 -15.508 1.00 73.03 13 LYS B CA 1
ATOM 2132 C C . LYS B 2 13 ? 18.330 21.811 -15.706 1.00 73.73 13 LYS B C 1
ATOM 2133 O O . LYS B 2 13 ? 18.471 20.880 -16.475 1.00 77.56 13 LYS B O 1
ATOM 2139 N N . ASN B 2 14 ? 19.319 22.320 -14.994 1.00 77.81 14 ASN B N 1
ATOM 2140 C CA . ASN B 2 14 ? 20.686 21.900 -15.206 1.00 79.12 14 ASN B CA 1
ATOM 2141 C C . ASN B 2 14 ? 21.073 20.743 -14.337 1.00 74.84 14 ASN B C 1
ATOM 2142 O O . ASN B 2 14 ? 22.212 20.348 -14.316 1.00 75.25 14 ASN B O 1
ATOM 2147 N N . GLU B 2 15 ? 20.096 20.282 -13.551 1.00 70.18 15 GLU B N 1
ATOM 2148 C CA . GLU B 2 15 ? 20.291 19.068 -12.817 1.00 69.27 15 GLU B CA 1
ATOM 2149 C C . GLU B 2 15 ? 20.912 19.345 -11.479 1.00 64.90 15 GLU B C 1
ATOM 2150 O O . GLU B 2 15 ? 21.252 18.441 -10.768 1.00 69.06 15 GLU B O 1
ATOM 2156 N N . SER B 2 16 ? 20.996 20.614 -11.127 1.00 69.73 16 SER B N 1
ATOM 2157 C CA . SER B 2 16 ? 21.462 21.048 -9.827 1.00 67.35 16 SER B CA 1
ATOM 2158 C C . SER B 2 16 ? 20.327 20.754 -8.908 1.00 64.02 16 SER B C 1
ATOM 2159 O O . SER B 2 16 ? 19.358 20.218 -9.348 1.00 64.95 16 SER B O 1
ATOM 2162 N N . MET B 2 17 ? 20.446 21.049 -7.631 1.00 60.83 17 MET B N 1
ATOM 2163 C CA . MET B 2 17 ? 19.436 20.617 -6.692 1.00 58.22 17 MET B CA 1
ATOM 2164 C C . MET B 2 17 ? 19.239 21.575 -5.560 1.00 58.97 17 MET B C 1
ATOM 2165 O O . MET B 2 17 ? 20.145 22.269 -5.188 1.00 61.90 17 MET B O 1
ATOM 2170 N N . PHE B 2 18 ? 18.055 21.590 -4.990 1.00 53.48 18 PHE B N 1
ATOM 2171 C CA . PHE B 2 18 ? 17.814 22.407 -3.836 1.00 51.29 18 PHE B CA 1
ATOM 2172 C C . PHE B 2 18 ? 16.876 21.708 -2.900 1.00 49.09 18 PHE B C 1
ATOM 2173 O O . PHE B 2 18 ? 16.244 20.762 -3.273 1.00 50.43 18 PHE B O 1
ATOM 2181 N N . THR B 2 19 ? 16.844 22.137 -1.661 1.00 45.68 19 THR B N 1
ATOM 2182 C CA . THR B 2 19 ? 16.131 21.408 -0.663 1.00 48.21 19 THR B CA 1
ATOM 2183 C C . THR B 2 19 ? 15.688 22.383 0.371 1.00 53.60 19 THR B C 1
ATOM 2184 O O . THR B 2 19 ? 16.328 23.368 0.583 1.00 50.80 19 THR B O 1
ATOM 2188 N N . LYS B 2 20 ? 14.546 22.137 0.991 1.00 55.78 20 LYS B N 1
ATOM 2189 C CA . LYS B 2 20 ? 14.025 22.999 2.036 1.00 52.72 20 LYS B CA 1
ATOM 2190 C C . LYS B 2 20 ? 13.240 22.176 3.022 1.00 48.91 20 LYS B C 1
ATOM 2191 O O . LYS B 2 20 ? 12.584 21.2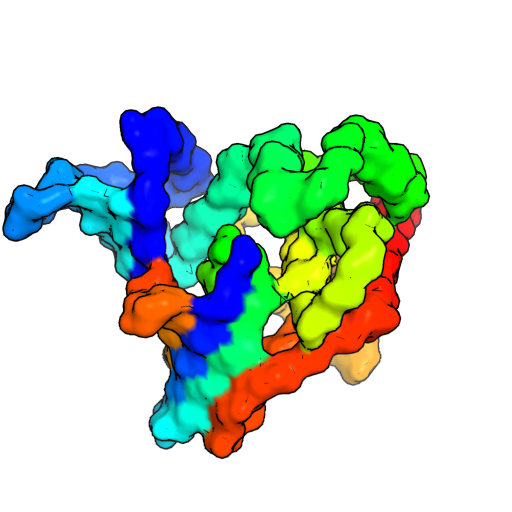49 2.652 1.00 46.74 20 LYS B O 1
ATOM 2197 N N . GLU B 2 21 ? 13.272 22.559 4.276 1.00 49.94 21 GLU B N 1
ATOM 2198 C CA . GLU B 2 21 ? 12.450 21.954 5.276 1.00 51.84 21 GLU B CA 1
ATOM 2199 C C . GLU B 2 21 ? 11.632 23.043 5.894 1.00 55.96 21 GLU B C 1
ATOM 2200 O O . GLU B 2 21 ? 12.171 24.018 6.345 1.00 54.14 21 GLU B O 1
ATOM 2206 N N . ILE B 2 22 ? 10.324 22.894 5.914 1.00 55.27 22 ILE B N 1
ATOM 2207 C CA . ILE B 2 22 ? 9.481 23.891 6.528 1.00 56.96 22 ILE B CA 1
ATOM 2208 C C . ILE B 2 22 ? 8.436 23.215 7.339 1.00 61.34 22 ILE B C 1
ATOM 2209 O O . ILE B 2 22 ? 8.056 22.106 7.044 1.00 61.47 22 ILE B O 1
ATOM 2214 N N . THR B 2 23 ? 7.958 23.899 8.355 1.00 59.10 23 THR B N 1
ATOM 2215 C CA . THR B 2 23 ? 6.831 23.416 9.090 1.00 56.50 23 THR B CA 1
ATOM 2216 C C . THR B 2 23 ? 5.698 24.346 8.776 1.00 58.25 23 THR B C 1
ATOM 2217 O O . THR B 2 23 ? 5.808 25.525 8.979 1.00 63.42 23 THR B O 1
ATOM 2221 N N . MET B 2 24 ? 4.621 23.814 8.235 1.00 61.56 24 MET B N 1
ATOM 2222 C CA . MET B 2 24 ? 3.548 24.631 7.764 1.00 58.58 24 MET B CA 1
ATOM 2223 C C . MET B 2 24 ? 2.258 23.860 7.724 1.00 61.76 24 MET B C 1
ATOM 2224 O O . MET B 2 24 ? 2.262 22.668 7.788 1.00 66.46 24 MET B O 1
ATOM 2229 N N . MET B 2 25 ? 1.146 24.555 7.604 1.00 62.47 25 MET B N 1
ATOM 2230 C CA . MET B 2 25 ? -0.150 23.922 7.530 1.00 65.56 25 MET B CA 1
ATOM 2231 C C . MET B 2 25 ? -0.315 23.174 6.241 1.00 66.61 25 MET B C 1
ATOM 2232 O O . MET B 2 25 ? -0.000 23.676 5.193 1.00 66.68 25 MET B O 1
ATOM 2237 N N . LYS B 2 26 ? -0.892 21.995 6.332 1.00 67.82 26 LYS B N 1
ATOM 2238 C CA . LYS B 2 26 ? -0.838 21.021 5.279 1.00 64.68 26 LYS B CA 1
ATOM 2239 C C . LYS B 2 26 ? -1.458 21.513 4.027 1.00 65.02 26 LYS B C 1
ATOM 2240 O O . LYS B 2 26 ? -1.010 21.193 2.951 1.00 65.21 26 LYS B O 1
ATOM 2246 N N . ASP B 2 27 ? -2.505 22.292 4.169 1.00 74.45 27 ASP B N 1
ATOM 2247 C CA . ASP B 2 27 ? -3.333 22.634 3.036 1.00 75.79 27 ASP B CA 1
ATOM 2248 C C . ASP B 2 27 ? -2.661 23.596 2.096 1.00 75.07 27 ASP B C 1
ATOM 2249 O O . ASP B 2 27 ? -3.112 23.806 0.991 1.00 76.92 27 ASP B O 1
ATOM 2254 N N . ASP B 2 28 ? -1.567 24.181 2.540 1.00 77.08 28 ASP B N 1
ATOM 2255 C CA . ASP B 2 28 ? -0.855 25.125 1.718 1.00 68.53 28 ASP B CA 1
ATOM 2256 C C . ASP B 2 28 ? 0.238 24.453 0.920 1.00 61.69 28 ASP B C 1
ATOM 2257 O O . ASP B 2 28 ? 0.908 25.095 0.138 1.00 60.73 28 ASP B O 1
ATOM 2262 N N . VAL B 2 29 ? 0.448 23.170 1.140 1.00 55.99 29 VAL B N 1
ATOM 2263 C CA . VAL B 2 29 ? 1.625 22.528 0.603 1.00 48.45 29 VAL B CA 1
ATOM 2264 C C . VAL B 2 29 ? 1.662 22.525 -0.888 1.00 47.48 29 VAL B C 1
ATOM 2265 O O . VAL B 2 29 ? 2.687 22.809 -1.464 1.00 47.07 29 VAL B O 1
ATOM 2269 N N . GLN B 2 30 ? 0.567 22.197 -1.521 1.00 49.93 30 GLN B N 1
ATOM 2270 C CA . GLN B 2 30 ? 0.597 22.159 -2.948 1.00 52.77 30 GLN B CA 1
ATOM 2271 C C . GLN B 2 30 ? 0.896 23.516 -3.469 1.00 54.43 30 GLN B C 1
ATOM 2272 O O . GLN B 2 30 ? 1.668 23.673 -4.377 1.00 52.79 30 GLN B O 1
ATOM 2278 N N . TRP B 2 31 ? 0.246 24.509 -2.912 1.00 63.31 31 TRP B N 1
ATOM 2279 C CA . TRP B 2 31 ? 0.384 25.834 -3.430 1.00 58.84 31 TRP B CA 1
ATOM 2280 C C . TRP B 2 31 ? 1.809 26.166 -3.275 1.00 53.59 31 TRP B C 1
ATOM 2281 O O . TRP B 2 31 ? 2.420 26.679 -4.170 1.00 51.26 31 TRP B O 1
ATOM 2292 N N . ALA B 2 32 ? 2.352 25.831 -2.125 1.00 52.04 32 ALA B N 1
ATOM 2293 C CA . ALA B 2 32 ? 3.707 26.177 -1.827 1.00 51.61 32 ALA B CA 1
ATOM 2294 C C . ALA B 2 32 ? 4.563 25.514 -2.850 1.00 54.75 32 ALA B C 1
ATOM 2295 O O . ALA B 2 32 ? 5.439 26.117 -3.413 1.00 51.57 32 ALA B O 1
ATOM 2297 N N . THR B 2 33 ? 4.268 24.266 -3.132 1.00 54.33 33 THR B N 1
ATOM 2298 C CA . THR B 2 33 ? 5.089 23.507 -4.026 1.00 52.40 33 THR B CA 1
ATOM 2299 C C . THR B 2 33 ? 5.064 24.198 -5.339 1.00 54.74 33 THR B C 1
ATOM 2300 O O . THR B 2 33 ? 6.048 24.292 -6.016 1.00 54.49 33 THR B O 1
ATOM 2304 N N . THR B 2 34 ? 3.908 24.701 -5.685 1.00 57.77 34 THR B N 1
ATOM 2305 C CA . THR B 2 34 ? 3.697 25.338 -6.948 1.00 59.34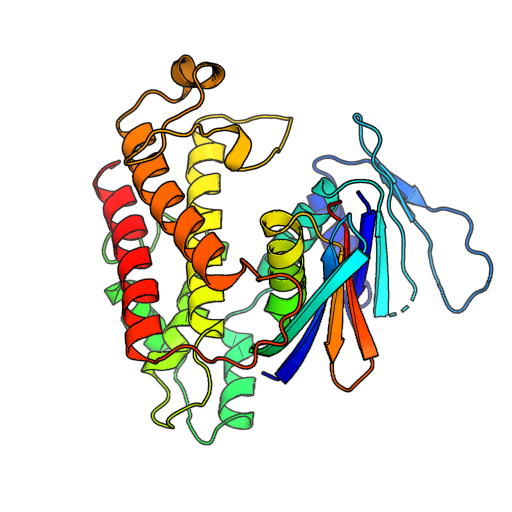 34 THR B CA 1
ATOM 2306 C C . THR B 2 34 ? 4.579 26.533 -7.054 1.00 55.67 34 THR B C 1
ATOM 2307 O O . THR B 2 34 ? 5.098 26.835 -8.096 1.00 53.63 34 THR B O 1
ATOM 2311 N N . GLN B 2 35 ? 4.691 27.259 -5.969 1.00 54.76 35 GLN B N 1
ATOM 2312 C CA . GLN B 2 35 ? 5.451 28.467 -5.988 1.00 52.91 35 GLN B CA 1
ATOM 2313 C C . GLN B 2 35 ? 6.910 28.214 -6.215 1.00 57.39 35 GLN B C 1
ATOM 2314 O O . GLN B 2 35 ? 7.545 28.924 -6.957 1.00 55.77 35 GLN B O 1
ATOM 2320 N N . TYR B 2 36 ? 7.446 27.192 -5.583 1.00 59.67 36 TYR B N 1
ATOM 2321 C CA . TYR B 2 36 ? 8.852 26.933 -5.680 1.00 52.17 36 TYR B CA 1
ATOM 2322 C C . TYR B 2 36 ? 9.202 26.650 -7.084 1.00 50.77 36 TYR B C 1
ATOM 2323 O O . TYR B 2 36 ? 10.204 27.094 -7.560 1.00 53.61 36 TYR B O 1
ATOM 2332 N N . ALA B 2 37 ? 8.406 25.837 -7.731 1.00 52.05 37 ALA B N 1
ATOM 2333 C CA . ALA B 2 37 ? 8.636 25.515 -9.109 1.00 54.04 37 ALA B CA 1
ATOM 2334 C C . ALA B 2 37 ? 8.486 26.691 -10.025 1.00 52.62 37 ALA B C 1
ATOM 2335 O O . ALA B 2 37 ? 9.271 26.886 -10.921 1.00 46.86 37 ALA B O 1
ATOM 2337 N N . GLU B 2 38 ? 7.442 27.461 -9.834 1.00 60.64 38 GLU B N 1
ATOM 2338 C CA . GLU B 2 38 ? 7.215 28.593 -10.697 1.00 57.55 38 GLU B CA 1
ATOM 2339 C C . GLU B 2 38 ? 8.312 29.615 -10.561 1.00 52.64 38 GLU B C 1
ATOM 2340 O O . GLU B 2 38 ? 8.753 30.159 -11.535 1.00 49.00 38 GLU B O 1
ATOM 2346 N N . VAL B 2 39 ? 8.739 29.899 -9.346 1.00 47.19 39 VAL B N 1
ATOM 2347 C CA . VAL B 2 39 ? 9.822 30.841 -9.137 1.00 51.96 39 VAL B CA 1
ATOM 2348 C C . VAL B 2 39 ? 11.171 30.438 -9.689 1.00 51.83 39 VAL B C 1
ATOM 2349 O O . VAL B 2 39 ? 11.881 31.260 -10.230 1.00 51.91 39 VAL B O 1
ATOM 2353 N N . ASN B 2 40 ? 11.565 29.195 -9.450 1.00 52.43 40 ASN B N 1
ATOM 2354 C CA . ASN B 2 40 ? 12.867 28.700 -9.845 1.00 54.05 40 ASN B CA 1
ATOM 2355 C C . ASN B 2 40 ? 12.880 27.929 -11.132 1.00 52.44 40 ASN B C 1
ATOM 2356 O O . ASN B 2 40 ? 13.910 27.488 -11.558 1.00 53.20 40 ASN B O 1
ATOM 2361 N N . LYS B 2 41 ? 11.741 27.778 -11.769 1.00 59.94 41 LYS B N 1
ATOM 2362 C CA . LYS B 2 41 ? 11.694 27.034 -13.003 1.00 64.76 41 LYS B CA 1
ATOM 2363 C C . LYS B 2 41 ? 12.230 25.653 -12.774 1.00 61.02 41 LYS B C 1
ATOM 2364 O O . LYS B 2 41 ? 13.058 25.159 -13.510 1.00 62.72 41 LYS B O 1
ATOM 2370 N N . ALA B 2 42 ? 11.698 25.014 -11.758 1.00 53.22 42 ALA B N 1
ATOM 2371 C CA . ALA B 2 42 ? 12.240 23.794 -11.236 1.00 56.41 42 ALA B CA 1
ATOM 2372 C C . ALA B 2 42 ? 11.186 22.748 -11.054 1.00 58.45 42 ALA B C 1
ATOM 2373 O O . ALA B 2 42 ? 10.023 23.041 -11.061 1.00 58.23 42 ALA B O 1
ATOM 2375 N N . LEU B 2 43 ? 11.616 21.520 -10.844 1.00 51.91 43 LEU B N 1
ATOM 2376 C CA . LEU B 2 43 ? 10.721 20.446 -10.535 1.00 51.33 43 LEU B CA 1
ATOM 2377 C C . LEU B 2 43 ? 10.848 20.239 -9.068 1.00 50.75 43 LEU B C 1
ATOM 2378 O O . LEU B 2 43 ? 11.924 20.091 -8.574 1.00 50.73 43 LEU B O 1
ATOM 2383 N N . VAL B 2 44 ? 9.728 20.238 -8.372 1.00 58.01 44 VAL B N 1
ATOM 2384 C CA . VAL B 2 44 ? 9.698 20.179 -6.930 1.00 57.73 44 VAL B CA 1
ATOM 2385 C C . VAL B 2 44 ? 8.805 19.066 -6.468 1.00 55.54 44 VAL B C 1
ATOM 2386 O O . VAL B 2 44 ? 7.749 18.891 -7.004 1.00 55.60 44 VAL B O 1
ATOM 2390 N N . LYS B 2 45 ? 9.217 18.330 -5.455 1.00 44.46 45 LYS B N 1
ATOM 2391 C CA . LYS B 2 45 ? 8.414 17.271 -4.907 1.00 50.37 45 LYS B CA 1
ATOM 2392 C C . LYS B 2 45 ? 8.331 17.564 -3.456 1.00 47.61 45 LYS B C 1
ATOM 2393 O O . LYS B 2 45 ? 9.236 18.112 -2.926 1.00 51.85 45 LYS B O 1
ATOM 2399 N N . ALA B 2 46 ? 7.239 17.223 -2.822 1.00 43.98 46 ALA B N 1
ATOM 2400 C CA . ALA B 2 46 ? 7.075 17.573 -1.454 1.00 46.69 46 ALA B CA 1
ATOM 2401 C C . ALA B 2 46 ? 6.828 16.331 -0.697 1.00 52.71 46 ALA B C 1
ATOM 2402 O O . ALA B 2 46 ? 5.985 15.574 -1.066 1.00 55.00 46 ALA B O 1
ATOM 2404 N N . PHE B 2 47 ? 7.536 16.140 0.397 1.00 53.70 47 PHE B N 1
ATOM 2405 C CA . PHE B 2 47 ? 7.450 14.924 1.163 1.00 51.44 47 PHE B CA 1
ATOM 2406 C C . PHE B 2 47 ? 6.980 15.212 2.545 1.00 52.70 47 PHE B C 1
ATOM 2407 O O . PHE B 2 47 ? 7.483 16.093 3.172 1.00 53.62 47 PHE B O 1
ATOM 2415 N N . ILE B 2 48 ? 6.010 14.463 3.022 1.00 55.79 48 ILE B N 1
ATOM 2416 C CA . ILE B 2 48 ? 5.653 14.528 4.415 1.00 63.66 48 ILE B CA 1
ATOM 2417 C C . ILE B 2 48 ? 5.831 13.181 5.037 1.00 58.05 48 ILE B C 1
ATOM 2418 O O . ILE B 2 48 ? 5.324 12.219 4.543 1.00 62.03 48 ILE B O 1
ATOM 2423 N N . ASP B 2 49 ? 6.574 13.111 6.113 1.00 61.94 49 ASP B N 1
ATOM 2424 C CA . ASP B 2 49 ? 6.780 11.849 6.759 1.00 69.76 49 ASP B CA 1
ATOM 2425 C C . ASP B 2 49 ? 7.369 10.877 5.777 1.00 62.95 49 ASP B C 1
ATOM 2426 O O . ASP B 2 49 ? 7.092 9.702 5.829 1.00 62.57 49 ASP B O 1
ATOM 2431 N N . ASP B 2 50 ? 8.182 11.376 4.872 1.00 61.73 50 ASP B N 1
ATOM 2432 C CA . ASP B 2 50 ? 8.930 10.515 4.000 1.00 53.16 50 ASP B CA 1
ATOM 2433 C C . ASP B 2 50 ? 8.135 10.026 2.826 1.00 57.78 50 ASP B C 1
ATOM 2434 O O . ASP B 2 50 ? 8.575 9.152 2.115 1.00 57.35 50 ASP B O 1
ATOM 2439 N N . LYS B 2 51 ? 6.973 10.601 2.591 1.00 54.08 51 LYS B N 1
ATOM 2440 C CA . LYS B 2 51 ? 6.141 10.151 1.496 1.00 55.37 51 LYS B CA 1
ATOM 2441 C C . LYS B 2 51 ? 5.810 11.313 0.630 1.00 50.72 51 LYS B C 1
ATOM 2442 O O . LYS B 2 51 ? 5.730 12.403 1.107 1.00 50.03 51 LYS B O 1
ATOM 2448 N N . LYS B 2 52 ? 5.605 11.078 -0.648 1.00 52.30 52 LYS B N 1
ATOM 2449 C CA . LYS B 2 52 ? 5.461 12.170 -1.575 1.00 54.01 52 LYS B CA 1
ATOM 2450 C C . LYS B 2 52 ? 4.028 12.517 -1.831 1.00 52.07 52 LYS B C 1
ATOM 2451 O O . LYS B 2 52 ? 3.301 11.763 -2.425 1.00 54.23 52 LYS B O 1
ATOM 2457 N N . VAL B 2 53 ? 3.628 13.679 -1.348 1.00 54.61 53 VAL B N 1
ATOM 2458 C CA . VAL B 2 53 ? 2.270 14.135 -1.456 1.00 56.83 53 VAL B CA 1
ATOM 2459 C C . VAL B 2 53 ? 1.985 15.058 -2.609 1.00 59.24 53 VAL B C 1
ATOM 2460 O O . VAL B 2 53 ? 0.838 15.265 -2.937 1.00 62.05 53 VAL B O 1
ATOM 2464 N N . CYS B 2 54 ? 3.000 15.663 -3.181 1.00 54.49 54 CYS B N 1
ATOM 2465 C CA . CYS B 2 54 ? 2.742 16.561 -4.275 1.00 59.98 54 CYS B CA 1
ATOM 2466 C C . CYS B 2 54 ? 3.932 16.753 -5.180 1.00 55.73 54 CYS B C 1
ATOM 2467 O O . CYS B 2 54 ? 5.043 16.598 -4.761 1.00 57.24 54 CYS B O 1
ATOM 2470 N N . GLU B 2 55 ? 3.696 17.063 -6.436 1.00 54.84 55 GLU B N 1
ATOM 2471 C CA . GLU B 2 55 ? 4.780 17.290 -7.343 1.00 55.02 55 GLU B CA 1
ATOM 2472 C C . GLU B 2 55 ? 4.372 18.290 -8.358 1.00 59.01 55 GLU B C 1
ATOM 2473 O O . GLU B 2 55 ? 3.270 18.266 -8.800 1.00 64.32 55 GLU B O 1
ATOM 2479 N N . VAL B 2 56 ? 5.275 19.163 -8.755 1.00 55.50 56 VAL B N 1
ATOM 2480 C CA . VAL B 2 56 ? 5.006 20.102 -9.822 1.00 60.32 56 VAL B CA 1
ATOM 2481 C C . VAL B 2 56 ? 6.246 20.289 -10.658 1.00 63.19 56 VAL B C 1
ATOM 2482 O O . VAL B 2 56 ? 7.315 20.254 -10.126 1.00 60.80 56 VAL B O 1
ATOM 2486 N N . ASP B 2 57 ? 6.110 20.511 -11.956 1.00 64.77 57 ASP B N 1
ATOM 2487 C CA . ASP B 2 57 ? 7.274 20.710 -12.803 1.00 63.12 57 ASP B CA 1
ATOM 2488 C C . ASP B 2 57 ? 7.141 21.949 -13.642 1.00 66.07 57 ASP B C 1
ATOM 2489 O O . ASP B 2 57 ? 6.181 22.106 -14.345 1.00 71.98 57 ASP B O 1
ATOM 2494 N N . CYS B 2 58 ? 8.122 22.829 -13.566 1.00 66.05 58 CYS B N 1
ATOM 2495 C CA . CYS B 2 58 ? 8.122 24.025 -14.375 1.00 64.82 58 CYS B CA 1
ATOM 2496 C C . CYS B 2 58 ? 9.371 24.282 -15.189 1.00 66.15 58 CYS B C 1
ATOM 2497 O O . CYS B 2 58 ? 9.653 25.421 -15.497 1.00 67.68 58 CYS B O 1
ATOM 2500 N N . ARG B 2 59 ? 10.135 23.257 -15.516 1.00 63.80 59 ARG B N 1
ATOM 2501 C CA . ARG B 2 59 ? 11.335 23.469 -16.294 1.00 64.32 59 ARG B CA 1
ATOM 2502 C C . ARG B 2 59 ? 10.938 23.656 -17.727 1.00 65.58 59 ARG B C 1
ATOM 2503 O O . ARG B 2 59 ? 9.971 23.056 -18.167 1.00 67.51 59 ARG B O 1
#

Nearest PDB structures (foldseek):
  5hy3-assembly1_A  TM=1.004E+00  e=8.976E-45  Escherichia coli O157:H7
  6y2r-assembly1_B  TM=5.751E-01  e=1.085E-09  Escherichia coli K-12
  6y2r-assembly1_A  TM=5.683E-01  e=1.146E-09  Escherichia coli K-12
  4i8o-assembly1_A  TM=5.443E-01  e=1.276E-09  Escherichia coli K-12
  6y2p-assembly1_A  TM=5.422E-01  e=1.606E-08  Escherichia coli K-12

Solvent-accessible surface area: 16848 Å² total; per-residue (Å²): 126,72,6,43,41,59,8,93,170,10,15,122,89,112,98,10,84,91,10,44,122,85,1,112,159,58,27,80,45,63,118,63,135,56,128,111,98,132,16,151,79,39,29,26,10,44,35,113,119,28,5,128,2,115,18,36,95,66,17,41,6,46,6,83,93,40,53,2,8,50,34,9,26,73,7,48,19,57,41,36,60,45,151,94,38,26,128,101,16,53,176,60,32,162,51,124,36,134,36,126,35,12,113,71,17,9,86,73,51,1,70,143,0,33,129,132,9,99,89,51,8,39,26,16,0,4,16,0,4,12,14,147,66,10,132,70,163,55,141,18,14,6,2,7,0,4,0,0,0,22,0,0,32,25,9,0,64,17,19,5,70,114,50,21,146,50,127,56,50,120,74,4,40,62,19,9,39,113,82,204,110,121,43,66,8,88,134,114,43,60,144,74,0,80,32,115,44,13,96,3,0,10,59,1,9,38,52,10,40,100,30,28,67,57,36,0,85,6,126,73,66,72,68,22,95,141,76,35,95,75,130,91,0,55,54,19,0,44,39,0,1,120,31,0,16,34,5,18,30,102,49,214,64,36,133,0,54,0,51,0,57,28,136,108,153,32,85,0,39,21,77,8,33,0,28,106,116,8,6,18,9,0,0,14,7,2,0,58,30,15,128,0,21,0,53,0,49,18,125,135,150,82,41,4,24,1,21,4,119

Secondary structure (DSSP, 8-state):
--EEEEESS--TTHHHHHHHHHHHTT-EEEEE---SSS-S-EEEEE-SS---------EEEEESSSHHHHHHHHHHHHH--HHHHHHHHHHHSS----HHHHHHHHHHH-TTTTTSS-HHHHHHHHHHTHHHH--S--S--HHHHHHHHHHHHHHHHHHHHHHS--SS---HHHHEE--SSS-EE-GGGTTTS-SSHHHHHHHHHHHHHHHHHHHH---TT-EE-----HHHHHHHHHHHHHHHHHHHHH--/-EEEEEEEE-TTS-EEEEEEEE-GGGHHHHHHHHHHHHT-EEEEEETTEEEEEEE--

Sequence (309 aa):
KNFEYTIPKFSDDDRANLFEFLSEEGITITEDNNNDPNCKHQYIMTTSNGDRVRAKISIQFQGKYLQIASLINDFMCSILNMKEIVEQKNKEFNVDIKKETIESELHSKLPKSIDKIHEDIKKQLSCSLIMKKIDVEMEDYSTYCFSALRAIEGFIYQILNDVCNPSSSKNLGEYFTENKPKYIIREIHQETINGEIAEVLCECYTYWHENRHGLFHMKPGIADTKTINKLESIAIIDTVCQLIDGGVARLKLVKVVFMGWFKNESMFTKEITMMKDDVQWATTQYAEVNKALVKAFIDDKKVCEVDCR

InterPro domains:
  IPR031845 Bacterial toxin, RNase RnlA/LsoA, N-terminal repeated domain [PF15935] (90-174)
  IPR043994 Bacterial toxin, RNase RnlA/LsoA, DBD domain [PF19034] (191-312)
  IPR045837 Bacterial toxin, RNase RnlA/LsoA, N-terminal [PF19417] (6-80)

Organism: Escherichia coli O157:H7 (NCBI:txid83334)

B-factor: mean 85.4, std 28.7, range [20.0, 162.66]

Radius of gyration: 19.65 Å; Cα contacts (8 Å, |Δi|>4): 481; chains: 2; bounding box: 43×56×51 Å